Protein AF-A0AAW1SDA1-F1 (afdb_monomer_lite)

Foldseek 3Di:
DPPVVVVVVVVVVVVVVVVVVVVVVVVVCVCPDVVNVVVVVVVVVVVVVQVVCVVVVNHPPPPPPVVVVVVVVVVVVVVVVVVVVVVVVVVVVVVVVVVVVVVVVVVVVVVVVVVVVVVVVVVVCVVPDDDDDDDPPQQDVVNLVVLLVVLVVLLVVLVPDPLADPVLNVVLVVLNVVLVVLVVVVVVDVDDSVVSVVSNVSSVVSVVSSVVSVVVSVVVVVVD

Organism: NCBI:txid381761

Radius of gyration: 49.09 Å; chains: 1; bounding box: 74×37×150 Å

Secondary structure (DSSP, 8-state):
-HHHHHHHHHHHHHHHHHHHHHHHHHHHHHHT-HHHHHHHHHHHHHHHHHHHHHHTT---TT---HHHHHHHHHHHHHHHHHHHHHHHHHHHHHHHHHHHHHHHHHHHHHHHHHHHHHHHHHHHHHHH---------PPPHHHHHHHHHHHHHHHHHHHH-TTS-HHHHHHHHHHHHHHHHHHHHHHHS---HHHHHHHHHHHHHHHHHHHHHHHHHHHTTS--

Sequence (224 aa):
MQQGAFRDNVLSEILPLRIVNKVAQIQWQVLFFPYNVFVYCLSCLAALLLRFLVVAGAPPSEYANKAKLREVMSVVEHMHQREDAYRRKIKELQEEAEIRHRDKRKALVKLQKARVAMEAMQAQVARGGGGGGVSGRAPSRLAMHASLLLTTLCALWFFKHESVSSISRKIVSSVMFPVWLAWAWSLSSRAPPSLGIGLYCCAWFVLGFVSCSWVSGQHLGEGL

pLDDT: mean 72.45, std 13.98, range [38.72, 94.81]

Structure (mmCIF, N/CA/C/O backbone):
data_AF-A0AAW1SDA1-F1
#
_entry.id   AF-A0AAW1SDA1-F1
#
loop_
_atom_site.group_PDB
_atom_site.id
_atom_site.type_symbol
_atom_site.label_atom_id
_atom_site.label_alt_id
_atom_site.label_comp_id
_atom_site.label_asym_id
_atom_site.label_entity_id
_atom_site.label_seq_id
_atom_site.pdbx_PDB_ins_code
_atom_site.Cartn_x
_atom_site.Cartn_y
_atom_site.Cartn_z
_atom_site.occupancy
_atom_site.B_iso_or_equiv
_atom_site.auth_seq_id
_atom_site.auth_comp_id
_atom_site.auth_asym_id
_atom_site.auth_atom_id
_atom_site.pdbx_PDB_model_num
ATOM 1 N N . MET A 1 1 ? 3.190 -23.424 101.060 1.00 51.66 1 MET A N 1
ATOM 2 C CA . MET A 1 1 ? 3.166 -22.476 99.919 1.00 51.66 1 MET A CA 1
ATOM 3 C C . MET A 1 1 ? 2.212 -22.873 98.774 1.00 51.66 1 MET A C 1
ATOM 5 O O . MET A 1 1 ? 2.124 -22.127 97.814 1.00 51.66 1 MET A O 1
ATOM 9 N N . GLN A 1 2 ? 1.439 -23.970 98.858 1.00 52.50 2 GLN A N 1
ATOM 10 C CA . GLN A 1 2 ? 0.570 -24.420 97.747 1.00 52.50 2 GLN A CA 1
ATOM 11 C C . GLN A 1 2 ? -0.855 -23.826 97.710 1.00 52.50 2 GLN A C 1
ATOM 13 O O . GLN A 1 2 ? -1.505 -23.903 96.675 1.00 52.50 2 GLN A O 1
ATOM 18 N N . GLN A 1 3 ? -1.353 -23.204 98.786 1.00 50.12 3 GLN A N 1
ATOM 19 C CA . GLN A 1 3 ? -2.720 -22.646 98.807 1.00 50.12 3 GLN A CA 1
ATOM 20 C C . GLN A 1 3 ? -2.867 -21.280 98.107 1.00 50.12 3 GLN A C 1
ATOM 22 O O . GLN A 1 3 ? -3.982 -20.909 97.754 1.00 50.12 3 GLN A O 1
ATOM 27 N N . GLY A 1 4 ? -1.772 -20.542 97.877 1.00 51.25 4 GLY A N 1
ATOM 28 C CA . GLY A 1 4 ? -1.809 -19.254 97.166 1.00 51.25 4 GLY A CA 1
ATOM 29 C C . GLY A 1 4 ? -2.027 -19.418 95.659 1.00 51.25 4 GLY A C 1
ATOM 30 O O . GLY A 1 4 ? -2.954 -18.844 95.099 1.00 51.25 4 GLY A O 1
ATOM 31 N N . ALA A 1 5 ? -1.259 -20.312 95.027 1.00 53.28 5 ALA A N 1
ATOM 32 C CA . ALA A 1 5 ? -1.283 -20.514 93.575 1.00 53.28 5 ALA A CA 1
ATOM 33 C C . ALA A 1 5 ? -2.627 -21.044 93.036 1.00 53.28 5 ALA A C 1
ATOM 35 O O . ALA A 1 5 ? -3.020 -20.721 91.919 1.00 53.28 5 ALA A O 1
ATOM 36 N N . PHE A 1 6 ? -3.364 -21.832 93.828 1.00 52.75 6 PHE A N 1
ATOM 37 C CA . PHE A 1 6 ? -4.680 -22.335 93.420 1.00 52.75 6 PHE A CA 1
ATOM 38 C C . PHE A 1 6 ? -5.758 -21.240 93.456 1.00 52.75 6 PHE A C 1
ATOM 40 O O . PHE A 1 6 ? -6.659 -21.226 92.622 1.00 52.75 6 PHE A O 1
ATOM 47 N N . ARG A 1 7 ? -5.657 -20.288 94.393 1.00 55.47 7 ARG A N 1
ATOM 48 C CA . ARG A 1 7 ? -6.630 -19.196 94.528 1.00 55.47 7 ARG A CA 1
ATOM 49 C C . ARG A 1 7 ? -6.452 -18.139 93.437 1.00 55.47 7 ARG A C 1
ATOM 51 O O . ARG A 1 7 ? -7.446 -17.621 92.938 1.00 55.47 7 ARG A O 1
ATOM 58 N N . ASP A 1 8 ? -5.212 -17.890 93.027 1.00 55.03 8 ASP A N 1
ATOM 59 C CA . ASP A 1 8 ? -4.889 -16.926 91.971 1.00 55.03 8 ASP A CA 1
ATOM 60 C C . ASP A 1 8 ? -5.300 -17.427 90.573 1.00 55.03 8 ASP A C 1
ATOM 62 O O . ASP A 1 8 ? -5.762 -16.634 89.752 1.00 55.03 8 ASP A O 1
ATOM 66 N N . ASN A 1 9 ? -5.251 -18.744 90.330 1.00 56.59 9 ASN A N 1
ATOM 67 C CA . ASN A 1 9 ? -5.724 -19.354 89.079 1.00 56.59 9 ASN A CA 1
ATOM 68 C C . ASN A 1 9 ? -7.253 -19.324 88.920 1.00 56.59 9 ASN A C 1
ATOM 70 O O . ASN A 1 9 ? -7.753 -19.143 87.817 1.00 56.59 9 ASN A O 1
ATOM 74 N N . VAL A 1 10 ? -8.013 -19.451 90.011 1.00 59.00 10 VAL A N 1
ATOM 75 C CA . VAL A 1 10 ? -9.485 -19.372 89.952 1.00 59.00 10 VAL A CA 1
ATOM 76 C C . VAL A 1 10 ? -9.954 -17.919 89.788 1.00 59.00 10 VAL A C 1
ATOM 78 O O . VAL A 1 10 ? -10.934 -17.642 89.099 1.00 59.00 10 VAL A O 1
ATOM 81 N N . LEU A 1 11 ? -9.240 -16.959 90.384 1.00 53.19 11 LEU A N 1
ATOM 82 C CA . LEU A 1 11 ? -9.542 -15.532 90.235 1.00 53.19 11 LEU A CA 1
ATOM 83 C C . LEU A 1 11 ? -9.227 -15.005 88.826 1.00 53.19 11 LEU A C 1
ATOM 85 O O . LEU A 1 11 ? -9.997 -14.189 88.312 1.00 53.19 11 LEU A O 1
ATOM 89 N N . SER A 1 12 ? -8.154 -15.484 88.189 1.00 56.72 12 SER A N 1
ATOM 90 C CA . SER A 1 12 ? -7.774 -15.078 86.829 1.00 56.72 12 SER A CA 1
ATOM 91 C C . SER A 1 12 ? -8.734 -15.592 85.748 1.00 56.72 12 SER A C 1
ATOM 93 O O . SER A 1 12 ? -8.901 -14.919 84.733 1.00 56.72 12 SER A O 1
ATOM 95 N N . GLU A 1 13 ? -9.434 -16.706 85.984 1.00 59.28 13 GLU A N 1
ATOM 96 C CA . GLU A 1 13 ? -10.445 -17.261 85.069 1.00 59.28 13 GLU A CA 1
ATOM 97 C C . GLU A 1 13 ? -11.826 -16.582 85.192 1.00 59.28 13 GLU A C 1
ATOM 99 O O . GLU A 1 13 ? -12.553 -16.434 84.208 1.00 59.28 13 GLU A O 1
ATOM 104 N N . ILE A 1 14 ? -12.193 -16.097 86.385 1.00 58.97 14 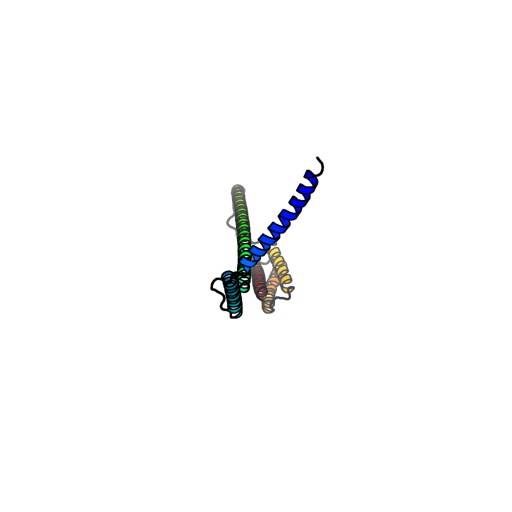ILE A N 1
ATOM 105 C CA . ILE A 1 14 ? -13.516 -15.492 86.649 1.00 58.97 14 ILE A CA 1
ATOM 106 C C . ILE A 1 14 ? -13.567 -13.999 86.266 1.00 58.97 14 ILE A C 1
ATOM 108 O O . ILE A 1 14 ? -14.617 -13.482 85.862 1.00 58.97 14 ILE A O 1
ATOM 112 N N . LEU A 1 15 ? -12.440 -13.290 86.371 1.00 59.34 15 LEU A N 1
ATOM 113 C CA . LEU A 1 15 ? -12.308 -11.880 85.983 1.00 59.34 15 LEU A CA 1
ATOM 114 C C . LEU A 1 15 ? -12.680 -11.590 84.511 1.00 59.34 15 LEU A C 1
ATOM 116 O O . LEU A 1 15 ? -13.495 -10.685 84.297 1.00 59.34 15 LEU A O 1
ATOM 120 N N . PRO A 1 16 ? -12.181 -12.327 83.495 1.00 61.88 16 PRO A N 1
ATOM 121 C CA . PRO A 1 16 ? -12.496 -12.041 82.096 1.00 61.88 16 PRO A CA 1
ATOM 122 C C . PRO A 1 16 ? -13.976 -12.268 81.772 1.00 61.88 16 PRO A C 1
ATOM 124 O O . PRO A 1 16 ? -14.564 -11.469 81.048 1.00 61.88 16 PRO A O 1
ATOM 127 N N . LEU A 1 17 ? -14.623 -13.276 82.367 1.00 63.12 17 LEU A N 1
ATOM 128 C CA . LEU A 1 17 ? -16.042 -13.564 82.123 1.00 63.12 17 LEU A CA 1
ATOM 129 C C . LEU A 1 17 ? -16.963 -12.441 82.619 1.00 63.12 17 LEU A C 1
ATOM 131 O O . LEU A 1 17 ? -17.908 -12.062 81.928 1.00 63.12 17 LEU A O 1
ATOM 135 N N . ARG A 1 18 ? -16.675 -11.843 83.782 1.00 66.69 18 ARG A N 1
ATOM 136 C CA . ARG A 1 18 ? -17.443 -10.687 84.281 1.00 66.69 18 ARG A CA 1
ATOM 137 C C . ARG A 1 18 ? -17.215 -9.423 83.460 1.00 66.69 18 ARG A C 1
ATOM 139 O O . ARG A 1 18 ? -18.155 -8.646 83.294 1.00 66.69 18 ARG A O 1
ATOM 146 N N . ILE A 1 19 ? -15.998 -9.212 82.961 1.00 70.06 19 ILE A N 1
ATOM 147 C CA . ILE A 1 19 ? -15.677 -8.063 82.106 1.00 70.06 19 ILE A CA 1
ATOM 148 C C . ILE A 1 19 ? -16.403 -8.208 80.767 1.00 70.06 19 ILE A C 1
ATOM 150 O O . ILE A 1 19 ? -17.101 -7.282 80.368 1.00 70.06 19 ILE A O 1
ATOM 154 N N . VAL A 1 20 ? -16.345 -9.381 80.132 1.00 69.81 20 VAL A N 1
ATOM 155 C CA . VAL A 1 20 ? -17.054 -9.658 78.871 1.00 69.81 20 VAL A CA 1
ATOM 156 C C . VAL A 1 20 ? -18.563 -9.490 79.035 1.00 69.81 20 VAL A C 1
ATOM 158 O O . VAL A 1 20 ? -19.195 -8.847 78.202 1.00 69.81 20 VAL A O 1
ATOM 161 N N . ASN A 1 21 ? -19.143 -9.977 80.136 1.00 71.19 21 ASN A N 1
ATOM 162 C CA . ASN A 1 21 ? -20.584 -9.860 80.356 1.00 71.19 21 ASN A CA 1
ATOM 163 C C . ASN A 1 21 ? -21.021 -8.401 80.604 1.00 71.19 21 ASN A C 1
ATOM 165 O O . ASN A 1 21 ? -22.056 -7.968 80.104 1.00 71.19 21 ASN A O 1
ATOM 169 N N . LYS A 1 22 ? -20.200 -7.597 81.299 1.00 71.19 22 LYS A N 1
ATOM 170 C CA . LYS A 1 22 ? -20.445 -6.152 81.451 1.00 71.19 22 LYS A CA 1
ATOM 171 C C . LYS A 1 22 ? -20.260 -5.380 80.144 1.00 71.19 22 LYS A C 1
ATOM 173 O O . LYS A 1 22 ? -21.052 -4.488 79.864 1.00 71.19 22 LYS A O 1
ATOM 178 N N . VAL A 1 23 ? -19.254 -5.722 79.340 1.00 69.12 23 VAL A N 1
ATOM 179 C CA . VAL A 1 23 ? -19.027 -5.114 78.018 1.00 69.12 23 VAL A CA 1
ATOM 180 C C . VAL A 1 23 ? -20.191 -5.434 77.084 1.00 69.12 23 VAL A C 1
ATOM 182 O O . VAL A 1 23 ? -20.704 -4.526 76.438 1.00 69.12 23 VAL A O 1
ATOM 185 N N . ALA A 1 24 ? -20.673 -6.679 77.084 1.00 68.75 24 ALA A N 1
ATOM 186 C CA . ALA A 1 24 ? -21.865 -7.070 76.342 1.00 68.75 24 ALA A CA 1
ATOM 187 C C . ALA A 1 24 ? -23.091 -6.280 76.822 1.00 68.75 24 ALA A C 1
ATOM 189 O O . ALA A 1 24 ? -23.781 -5.675 76.012 1.00 68.75 24 ALA A O 1
ATOM 190 N N . GLN A 1 25 ? -23.331 -6.186 78.130 1.00 71.19 25 GLN A N 1
ATOM 191 C CA . GLN A 1 25 ? -24.475 -5.445 78.668 1.00 71.19 25 GLN A CA 1
ATOM 192 C C . GLN A 1 25 ? -24.438 -3.944 78.316 1.00 71.19 25 GLN A C 1
ATOM 194 O O . GLN A 1 25 ? -25.473 -3.368 77.982 1.00 71.19 25 GLN A O 1
ATOM 199 N N . ILE A 1 26 ? -23.255 -3.321 78.325 1.00 70.25 26 ILE A N 1
ATOM 200 C CA . ILE A 1 26 ? -23.065 -1.923 77.905 1.00 70.25 26 ILE A CA 1
ATOM 201 C C . ILE A 1 26 ? -23.260 -1.782 76.392 1.00 70.25 26 ILE A C 1
ATOM 203 O O . ILE A 1 26 ? -23.941 -0.860 75.953 1.00 70.25 26 ILE A O 1
ATOM 207 N N . GLN A 1 27 ? -22.736 -2.709 75.585 1.00 66.69 27 GLN A N 1
ATOM 208 C CA . GLN A 1 27 ? -22.971 -2.725 74.139 1.00 66.69 27 GLN A CA 1
ATOM 209 C C . GLN A 1 27 ? -24.460 -2.858 73.813 1.00 66.69 27 GLN A C 1
ATOM 211 O O . GLN A 1 27 ? -24.951 -2.125 72.961 1.00 66.69 27 GLN A O 1
ATOM 216 N N . TRP A 1 28 ? -25.193 -3.710 74.534 1.00 65.88 28 TRP A N 1
ATOM 217 C CA . TRP A 1 28 ? -26.644 -3.842 74.406 1.00 65.88 28 TRP A CA 1
ATOM 218 C C . TRP A 1 28 ? -27.376 -2.555 74.815 1.00 65.88 28 TRP A C 1
ATOM 220 O O . TRP A 1 28 ? -28.269 -2.113 74.099 1.00 65.88 28 TRP A O 1
ATOM 230 N N . GLN A 1 29 ? -26.976 -1.881 75.895 1.00 66.00 29 GLN A N 1
ATOM 231 C CA . GLN A 1 29 ? -27.585 -0.598 76.277 1.00 66.00 29 GLN A CA 1
ATOM 232 C C . GLN A 1 29 ? -27.307 0.530 75.277 1.00 66.00 29 GLN A C 1
ATOM 234 O O . GLN A 1 29 ? -28.185 1.352 75.023 1.00 66.00 29 GLN A O 1
ATOM 239 N N . VAL A 1 30 ? -26.117 0.558 74.673 1.00 61.44 30 VAL A N 1
ATOM 240 C CA . VAL A 1 30 ? -25.782 1.518 73.615 1.00 61.44 30 VAL A CA 1
ATOM 241 C C . VAL A 1 30 ? -26.577 1.211 72.343 1.00 61.44 30 VAL A C 1
ATOM 243 O O . VAL A 1 30 ? -27.072 2.135 71.705 1.00 61.44 30 VAL A O 1
ATOM 246 N N . LEU A 1 31 ? -26.775 -0.061 71.991 1.00 60.53 31 LEU A N 1
ATOM 247 C CA . LEU A 1 31 ? -27.540 -0.456 70.801 1.00 60.53 31 LEU A CA 1
ATOM 248 C C . LEU A 1 31 ? -29.036 -0.125 70.919 1.00 60.53 31 LEU A C 1
ATOM 250 O O . LEU A 1 31 ? -29.647 0.300 69.942 1.00 60.53 31 LEU A O 1
ATOM 254 N N . PHE A 1 32 ? -29.607 -0.272 72.118 1.00 62.56 32 PHE A N 1
ATOM 255 C CA . PHE A 1 32 ? -31.026 -0.018 72.398 1.00 62.56 32 PHE A CA 1
ATOM 256 C C . PHE A 1 32 ? -31.313 1.387 72.933 1.00 62.56 32 PHE A C 1
ATOM 258 O O . PHE A 1 32 ? -32.443 1.682 73.328 1.00 62.56 32 PHE A O 1
ATOM 265 N N . PHE A 1 33 ? -30.322 2.281 72.920 1.00 68.88 33 PHE A N 1
ATOM 266 C CA . PHE A 1 33 ? -30.571 3.682 73.219 1.00 68.88 33 PHE A CA 1
ATOM 267 C C . PHE A 1 33 ? -31.557 4.236 72.175 1.00 68.88 33 PHE A C 1
ATOM 269 O O . PHE A 1 33 ? -31.319 4.067 70.975 1.00 68.88 33 PHE A O 1
ATOM 276 N N . PRO A 1 34 ? -32.653 4.901 72.584 1.00 73.19 34 PRO A N 1
ATOM 277 C CA . PRO A 1 34 ? -33.742 5.285 71.677 1.00 73.19 34 PRO A CA 1
ATOM 278 C C . PRO A 1 34 ? -33.257 6.146 70.504 1.00 73.19 34 PRO A C 1
ATOM 280 O O . PRO A 1 34 ? -33.778 6.051 69.396 1.00 73.19 34 PRO A O 1
ATOM 283 N N . TYR A 1 35 ? -32.196 6.922 70.727 1.00 74.44 35 TYR A N 1
ATOM 284 C CA . TYR A 1 35 ? -31.526 7.705 69.696 1.00 74.44 35 TYR A CA 1
ATOM 285 C C . TYR A 1 35 ? -30.836 6.841 68.625 1.00 74.44 35 TYR A C 1
ATOM 287 O O . TYR A 1 35 ? -30.987 7.105 67.437 1.00 74.44 35 TYR A O 1
ATOM 295 N N . ASN A 1 36 ? -30.133 5.774 69.011 1.00 73.75 36 ASN A N 1
ATOM 296 C CA . ASN A 1 36 ? -29.445 4.899 68.057 1.00 73.75 36 ASN A CA 1
ATOM 297 C C . ASN A 1 36 ? -30.438 4.082 67.229 1.00 73.75 36 ASN A C 1
ATOM 299 O O . ASN A 1 36 ? -30.269 3.973 66.017 1.00 73.75 36 ASN A O 1
ATOM 303 N N . VAL A 1 37 ? -31.515 3.590 67.846 1.00 77.81 37 VAL A N 1
ATOM 304 C CA . VAL A 1 37 ? -32.610 2.922 67.124 1.00 77.81 37 VAL A CA 1
ATOM 305 C C . VAL A 1 37 ? -33.265 3.881 66.126 1.00 77.81 37 VAL A C 1
ATOM 307 O O . VAL A 1 37 ? -33.513 3.504 64.984 1.00 77.81 37 VAL A O 1
ATOM 310 N N . PHE A 1 38 ? -33.479 5.142 66.510 1.00 79.06 38 PHE A N 1
ATOM 311 C CA . PHE A 1 38 ? -34.017 6.172 65.620 1.00 79.06 38 PHE A CA 1
ATOM 312 C C . PHE A 1 38 ? -33.092 6.468 64.429 1.00 79.06 38 PHE A C 1
ATOM 314 O O . PHE A 1 38 ? -33.554 6.511 63.289 1.00 79.06 38 PHE A O 1
ATOM 321 N N . VAL A 1 39 ? -31.782 6.591 64.665 1.00 80.62 39 VAL A N 1
ATOM 322 C CA . VAL A 1 39 ? -30.775 6.766 63.603 1.00 80.62 39 VAL A CA 1
ATOM 323 C C . VAL A 1 39 ? -30.722 5.543 62.677 1.00 80.62 39 VAL A C 1
ATOM 325 O O . VAL A 1 39 ? -30.635 5.707 61.461 1.00 80.62 39 VAL A O 1
ATOM 328 N N . TYR A 1 40 ? -30.844 4.325 63.214 1.00 79.75 40 TYR A N 1
ATOM 329 C CA . TYR A 1 40 ? -30.938 3.096 62.418 1.00 79.75 40 TYR A CA 1
ATOM 330 C C . TYR A 1 40 ? -32.222 3.026 61.580 1.00 79.75 40 TYR A C 1
ATOM 332 O O . TYR A 1 40 ? -32.185 2.624 60.418 1.00 79.75 40 TYR A O 1
ATOM 340 N N . CYS A 1 41 ? -33.363 3.449 62.124 1.00 83.31 41 CYS A N 1
ATOM 341 C CA . CYS A 1 41 ? -34.612 3.529 61.369 1.00 83.31 41 CYS A CA 1
ATOM 342 C C . CYS A 1 41 ? -34.530 4.572 60.248 1.00 83.31 41 CYS A C 1
ATOM 344 O O . CYS A 1 41 ? -34.953 4.296 59.126 1.00 83.31 41 CYS A O 1
ATOM 346 N N . LEU A 1 42 ? -33.943 5.742 60.519 1.00 83.44 42 LEU A N 1
ATOM 347 C CA . LEU A 1 42 ? -33.714 6.785 59.517 1.00 83.44 42 LEU A CA 1
ATOM 348 C C . LEU A 1 42 ? -32.761 6.328 58.412 1.00 83.44 42 LEU A C 1
ATOM 350 O O . LEU A 1 42 ? -33.030 6.580 57.239 1.00 83.44 42 LEU A O 1
ATOM 354 N N . SER A 1 43 ? -31.677 5.630 58.755 1.00 81.44 43 SER A N 1
ATOM 355 C CA . SER A 1 43 ? -30.741 5.099 57.760 1.00 81.44 43 SER A CA 1
ATOM 356 C C . SER A 1 43 ? -31.380 3.998 56.909 1.00 81.44 43 SER A C 1
ATOM 358 O O . SER A 1 43 ? -31.172 3.961 55.695 1.00 81.44 43 SER A O 1
ATOM 360 N N . CYS A 1 44 ? -32.237 3.163 57.504 1.00 84.69 44 CYS A N 1
ATOM 361 C CA . CYS A 1 44 ? -33.022 2.162 56.785 1.00 84.69 44 CYS A CA 1
ATOM 362 C C . CYS A 1 44 ? -34.042 2.809 55.829 1.00 84.69 44 CYS A C 1
ATOM 364 O O . CYS A 1 44 ? -34.111 2.442 54.656 1.00 84.69 44 CYS A O 1
ATOM 366 N N . LEU A 1 45 ? -34.774 3.830 56.287 1.00 84.06 45 LEU A N 1
ATOM 367 C CA . LEU A 1 45 ? -35.692 4.616 55.454 1.00 84.06 45 LEU A CA 1
ATOM 368 C C . LEU A 1 45 ? -34.964 5.319 54.304 1.00 84.06 45 LEU A C 1
ATOM 370 O O . LEU A 1 45 ? -35.436 5.276 53.169 1.00 84.06 45 LEU A O 1
ATOM 374 N N . ALA A 1 46 ? -33.791 5.902 54.561 1.00 79.44 46 ALA A N 1
ATOM 375 C CA . ALA A 1 46 ? -32.959 6.513 53.529 1.00 79.44 46 ALA A CA 1
ATOM 376 C C . ALA A 1 46 ? -32.482 5.481 52.492 1.00 79.44 46 ALA A C 1
ATOM 378 O O . ALA A 1 46 ? -32.532 5.742 51.290 1.00 79.44 46 ALA A O 1
ATOM 379 N N . ALA A 1 47 ? -32.082 4.282 52.927 1.00 79.94 47 ALA A N 1
ATOM 380 C CA . ALA A 1 47 ? -31.687 3.197 52.030 1.00 79.94 47 ALA A CA 1
ATOM 381 C C . ALA A 1 47 ? -32.860 2.684 51.173 1.00 79.94 47 ALA A C 1
ATOM 383 O O . ALA A 1 47 ? -32.680 2.399 49.985 1.00 79.94 47 ALA A O 1
ATOM 384 N N . LEU A 1 48 ? -34.063 2.593 51.747 1.00 83.50 48 LEU A N 1
ATOM 385 C CA . LEU A 1 48 ? -35.280 2.223 51.021 1.00 83.50 48 LEU A CA 1
ATOM 386 C C . LEU A 1 48 ? -35.681 3.295 50.004 1.00 83.50 48 LEU A C 1
ATOM 388 O O . LEU A 1 48 ? -35.984 2.954 48.862 1.00 83.50 48 LEU A O 1
ATOM 392 N N . LEU A 1 49 ? -35.608 4.576 50.375 1.00 79.75 49 LEU A N 1
ATOM 393 C CA . LEU A 1 49 ? -35.859 5.700 49.470 1.00 79.75 49 LEU A CA 1
ATOM 394 C C . LEU A 1 49 ? -34.864 5.726 48.306 1.00 79.75 49 LEU A C 1
ATOM 396 O O . LEU A 1 49 ? -35.275 5.890 47.161 1.00 79.75 49 LEU A O 1
ATOM 400 N N . LEU A 1 50 ? -33.575 5.483 48.562 1.00 75.81 50 LEU A N 1
ATOM 401 C CA . LEU A 1 50 ? -32.559 5.381 47.510 1.00 75.81 50 LEU A CA 1
ATOM 402 C C . LEU A 1 50 ? -32.839 4.221 46.547 1.00 75.81 50 LEU A C 1
ATOM 404 O O . LEU A 1 50 ? -32.736 4.391 45.334 1.00 75.81 50 LEU A O 1
ATOM 408 N N . ARG A 1 51 ? -33.238 3.050 47.058 1.00 75.62 51 ARG A N 1
ATOM 409 C CA . ARG A 1 51 ? -33.633 1.914 46.206 1.00 75.62 51 ARG A CA 1
ATOM 410 C C . ARG A 1 51 ? -34.892 2.214 45.399 1.00 75.62 51 ARG A C 1
ATOM 412 O O . ARG A 1 51 ? -34.940 1.873 44.221 1.00 75.62 51 ARG A O 1
ATOM 419 N N . PHE A 1 52 ? -35.877 2.871 46.005 1.00 78.56 52 PHE A N 1
ATOM 420 C CA . PHE A 1 52 ? -37.103 3.272 45.322 1.00 78.56 52 PHE A CA 1
ATOM 421 C C . PHE A 1 52 ? -36.820 4.281 44.203 1.00 78.56 52 PHE A C 1
ATOM 42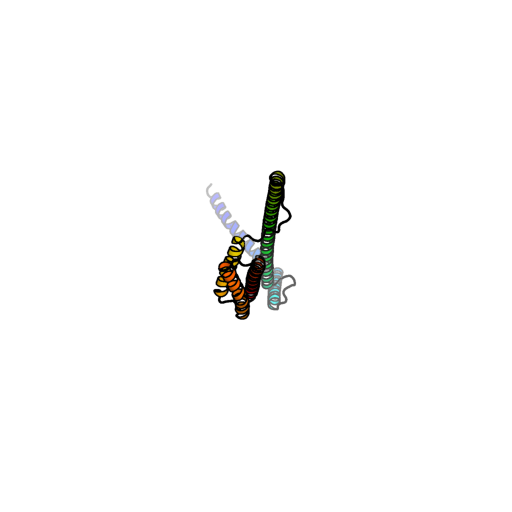3 O O . PHE A 1 52 ? -37.307 4.100 43.096 1.00 78.56 52 PHE A O 1
ATOM 430 N N . LEU A 1 53 ? -35.964 5.278 44.442 1.00 71.56 53 LEU A N 1
ATOM 431 C CA . LEU A 1 53 ? -35.534 6.256 43.434 1.00 71.56 53 LEU A CA 1
ATOM 432 C C . LEU A 1 53 ? -34.788 5.609 42.257 1.00 71.56 53 LEU A C 1
ATOM 434 O O . LEU A 1 53 ? -35.000 5.988 41.106 1.00 71.56 53 LEU A O 1
ATOM 438 N N . VAL A 1 54 ? -33.958 4.595 42.528 1.00 71.31 54 VAL A N 1
ATOM 439 C CA . VAL A 1 54 ? -33.280 3.804 41.487 1.00 71.31 54 VAL A CA 1
ATOM 440 C C . VAL A 1 54 ? -34.282 3.005 40.648 1.00 71.31 54 VAL A C 1
ATOM 442 O O . VAL A 1 54 ? -34.158 2.978 39.426 1.00 71.31 54 VAL A O 1
ATOM 445 N N . VAL A 1 55 ? -35.289 2.386 41.274 1.00 74.94 55 VAL A N 1
ATOM 446 C CA . VAL A 1 55 ? -36.352 1.643 40.568 1.00 74.94 55 VAL A CA 1
ATOM 447 C C . VAL A 1 55 ? -37.282 2.585 39.792 1.00 74.94 55 VAL A C 1
ATOM 449 O O . VAL A 1 55 ? -37.688 2.260 38.681 1.00 74.94 55 VAL A O 1
ATOM 452 N N . ALA A 1 56 ? -37.569 3.770 40.333 1.00 73.06 56 ALA A N 1
ATOM 453 C CA . ALA A 1 56 ? -38.400 4.799 39.709 1.00 73.06 56 ALA A CA 1
ATOM 454 C C . ALA A 1 56 ? -37.687 5.566 38.574 1.00 73.06 56 ALA A C 1
ATOM 456 O O . ALA A 1 56 ? -38.283 6.450 37.964 1.00 73.06 56 ALA A O 1
ATOM 457 N N . GLY A 1 57 ? -36.422 5.244 38.278 1.00 61.16 57 GLY A N 1
ATOM 458 C CA . GLY A 1 57 ? -35.680 5.825 37.156 1.00 61.16 57 GLY A CA 1
ATOM 459 C C . GLY A 1 57 ? -35.172 7.252 37.382 1.00 61.16 57 GLY A C 1
ATOM 460 O O . GLY A 1 57 ? -34.677 7.864 36.438 1.00 61.16 57 GLY A O 1
ATOM 461 N N . ALA A 1 58 ? -35.234 7.763 38.616 1.00 62.06 58 ALA A N 1
ATOM 462 C CA . ALA A 1 58 ? -34.688 9.060 39.017 1.00 62.06 58 ALA A CA 1
ATOM 463 C C . ALA A 1 58 ? -33.538 8.880 40.029 1.00 62.06 58 ALA A C 1
ATOM 465 O O . ALA A 1 58 ? -33.652 9.312 41.180 1.00 62.06 58 ALA A O 1
ATOM 466 N N . PRO A 1 59 ? -32.432 8.203 39.655 1.00 62.31 59 PRO A N 1
ATOM 467 C CA . PRO A 1 59 ? -31.282 8.108 40.540 1.00 62.31 59 PRO A CA 1
ATOM 468 C C . PRO A 1 59 ? -30.689 9.511 40.778 1.00 62.31 59 PRO A C 1
ATOM 470 O O . PRO A 1 59 ? -30.733 10.349 39.872 1.00 62.31 59 PRO A O 1
ATOM 473 N N . PRO A 1 60 ? -30.120 9.788 41.968 1.00 58.00 60 PRO A N 1
ATOM 474 C CA . PRO A 1 60 ? -29.424 11.048 42.216 1.00 58.00 60 PRO A CA 1
ATOM 475 C C . PRO A 1 60 ? -28.341 11.249 41.149 1.00 58.00 60 PRO A C 1
ATOM 477 O O . PRO A 1 60 ? -27.686 10.286 40.741 1.00 58.00 60 PRO A O 1
ATOM 480 N N . SER A 1 61 ? -28.199 12.493 40.689 1.00 55.25 61 SER A N 1
ATOM 481 C CA . SER A 1 61 ? -27.604 12.965 39.423 1.00 55.25 61 SER A CA 1
ATOM 482 C C . SER A 1 61 ? -26.164 12.537 39.086 1.00 55.25 61 SER A C 1
ATOM 484 O O . SER A 1 61 ? -25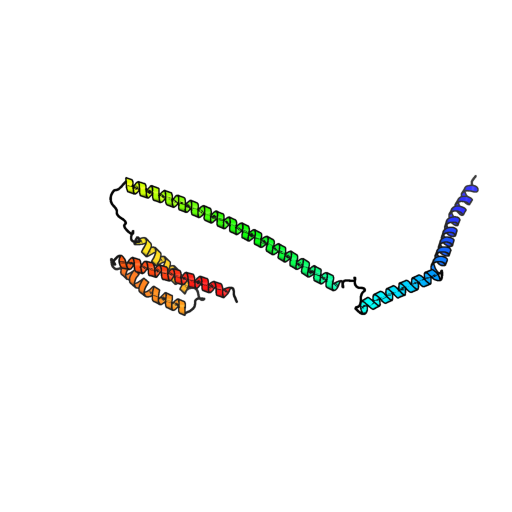.630 12.967 38.070 1.00 55.25 61 SER A O 1
ATOM 486 N N . GLU A 1 62 ? -25.543 11.666 39.876 1.00 54.59 62 GLU A N 1
ATOM 487 C CA . GLU A 1 62 ? -24.181 11.156 39.679 1.00 54.59 62 GLU A CA 1
ATOM 488 C C . GLU A 1 62 ? -24.095 9.625 39.548 1.00 54.59 62 GLU A C 1
ATOM 490 O O . GLU A 1 62 ? -23.037 9.088 39.220 1.00 54.59 62 GLU A O 1
ATOM 495 N N . TYR A 1 63 ? -25.198 8.886 39.714 1.00 53.41 63 TYR A N 1
ATOM 496 C CA . TYR A 1 63 ? -25.220 7.454 39.401 1.00 53.41 63 TYR A CA 1
ATOM 497 C C . TYR A 1 63 ? -25.392 7.248 37.894 1.00 53.41 63 TYR A C 1
ATOM 499 O O . TYR A 1 63 ? -26.484 6.969 37.394 1.00 53.41 63 TYR A O 1
ATOM 507 N N . ALA A 1 64 ? -24.292 7.367 37.147 1.00 58.59 64 ALA A N 1
ATOM 508 C CA . ALA A 1 64 ? -24.242 6.918 35.763 1.00 58.59 64 ALA A CA 1
ATOM 509 C C . ALA A 1 64 ? -24.706 5.453 35.706 1.00 58.59 64 ALA A C 1
ATOM 511 O O . ALA A 1 64 ? -24.093 4.562 36.301 1.00 58.59 64 ALA A O 1
ATOM 512 N N . ASN A 1 65 ? -25.826 5.204 35.022 1.00 68.31 65 ASN A N 1
ATOM 513 C CA . ASN A 1 65 ? -26.377 3.865 34.862 1.00 68.31 65 ASN A CA 1
ATOM 514 C C . ASN A 1 65 ? -25.262 2.944 34.329 1.00 68.31 65 ASN A C 1
ATOM 516 O O . ASN A 1 65 ? -24.729 3.188 33.246 1.00 68.31 65 ASN A O 1
ATOM 520 N N . LYS A 1 66 ? -24.884 1.902 35.087 1.00 73.94 66 LYS A N 1
ATOM 521 C CA . LYS A 1 66 ? -23.767 0.991 34.747 1.00 73.94 66 LYS A CA 1
ATOM 522 C C . LYS A 1 66 ? -23.897 0.383 33.344 1.00 73.94 66 LYS A C 1
ATOM 524 O O . LYS A 1 66 ? -22.907 -0.084 32.785 1.00 73.94 66 LYS A O 1
ATOM 529 N N . ALA A 1 67 ? -25.113 0.347 32.795 1.00 73.12 67 ALA A N 1
ATOM 530 C CA . ALA A 1 67 ? -25.368 -0.013 31.406 1.00 73.12 67 ALA A CA 1
ATOM 531 C C . ALA A 1 67 ? -24.779 1.015 30.420 1.00 73.12 67 ALA A C 1
ATOM 533 O O . ALA A 1 67 ? -23.975 0.637 29.574 1.00 73.12 67 ALA A O 1
ATOM 534 N N . LYS A 1 68 ? -25.076 2.312 30.593 1.00 75.50 68 LYS A N 1
ATOM 535 C CA . LYS A 1 68 ? -24.522 3.393 29.758 1.00 75.50 68 LYS A CA 1
ATOM 536 C C . LYS A 1 68 ? -23.004 3.511 29.882 1.00 75.50 68 LYS A C 1
ATOM 538 O O . LYS A 1 68 ? -22.336 3.747 28.886 1.00 75.50 68 LYS A O 1
ATOM 543 N N . LEU A 1 69 ? -22.439 3.309 31.077 1.00 82.00 69 LEU A N 1
ATOM 544 C CA . LEU A 1 69 ? -20.981 3.345 31.254 1.00 82.00 69 LEU A CA 1
ATOM 545 C C . LEU A 1 69 ? -20.282 2.216 30.472 1.00 82.00 69 LEU A C 1
ATOM 547 O O . LEU A 1 69 ? -19.243 2.439 29.857 1.00 82.00 69 LEU A O 1
ATOM 551 N N . ARG A 1 70 ? -20.873 1.012 30.461 1.00 82.94 70 ARG A N 1
ATOM 552 C CA . ARG A 1 70 ? -20.374 -0.119 29.661 1.00 82.94 70 ARG A CA 1
ATOM 553 C C . ARG A 1 70 ? -20.478 0.143 28.166 1.00 82.94 70 ARG A C 1
ATOM 555 O O . ARG A 1 70 ? -19.552 -0.188 27.435 1.00 82.94 70 ARG A O 1
ATOM 562 N N . GLU A 1 71 ? -21.574 0.747 27.728 1.00 86.44 71 GLU A N 1
ATOM 563 C CA . GLU A 1 71 ? -21.770 1.113 26.327 1.00 86.44 71 GLU A CA 1
ATOM 564 C C . GLU A 1 71 ? -20.736 2.153 25.874 1.00 86.44 71 GLU A C 1
ATOM 566 O O . GLU A 1 71 ? -20.055 1.945 24.873 1.00 86.44 71 GLU A O 1
ATOM 571 N N . VAL A 1 72 ? -20.521 3.210 26.664 1.00 87.19 72 VAL A N 1
ATOM 572 C CA . VAL A 1 72 ? -19.496 4.225 26.376 1.00 87.19 72 VAL A CA 1
ATOM 573 C C . VAL A 1 72 ? -18.095 3.615 26.378 1.00 87.19 72 VAL A C 1
ATOM 575 O O . VAL A 1 72 ? -17.336 3.879 25.450 1.00 87.19 72 VAL A O 1
ATOM 578 N N . MET A 1 73 ? -17.753 2.754 27.345 1.00 88.75 73 MET A N 1
ATOM 579 C CA . MET A 1 73 ? -16.464 2.051 27.309 1.00 88.75 73 MET A CA 1
ATOM 580 C C . MET A 1 73 ? -16.306 1.193 26.053 1.00 88.75 73 MET A C 1
ATOM 582 O O . MET A 1 73 ? -15.241 1.206 25.450 1.00 88.75 73 MET A O 1
ATOM 586 N N . SER A 1 74 ? -17.350 0.474 25.635 1.00 91.06 74 SER A N 1
ATOM 587 C CA . SER A 1 74 ? -17.301 -0.339 24.416 1.00 91.06 74 SER A CA 1
ATOM 588 C C . SER A 1 74 ? -17.055 0.513 23.172 1.00 91.06 74 SER A C 1
ATOM 590 O O . SER A 1 74 ? -16.318 0.098 22.278 1.00 91.06 74 SER A O 1
ATOM 592 N N . VAL A 1 75 ? -17.666 1.698 23.099 1.00 92.69 75 VAL A N 1
ATOM 593 C CA . VAL A 1 75 ? -17.457 2.634 21.988 1.00 92.69 75 VAL A CA 1
ATOM 594 C C . VAL A 1 75 ? -16.040 3.203 22.016 1.00 92.69 75 VAL A C 1
ATOM 596 O O . VAL A 1 75 ? -15.405 3.279 20.966 1.00 92.69 75 VAL A O 1
ATOM 599 N N . VAL A 1 76 ? -15.526 3.565 23.195 1.00 93.62 76 VAL A N 1
ATOM 600 C CA . VAL A 1 76 ? -14.156 4.075 23.364 1.00 93.62 76 VAL A CA 1
ATOM 601 C C . VAL A 1 76 ? -13.124 3.019 22.971 1.00 93.62 76 VAL A C 1
ATOM 603 O O . VAL A 1 76 ? -12.217 3.324 22.203 1.00 93.62 76 VAL A O 1
ATOM 606 N N . GLU A 1 77 ? -13.301 1.773 23.408 1.00 92.56 77 GLU A N 1
ATOM 607 C CA . GLU A 1 77 ? -12.424 0.652 23.052 1.00 92.56 77 GLU A CA 1
ATOM 608 C C . GLU A 1 77 ? -12.400 0.425 21.533 1.00 92.56 77 GLU A C 1
ATOM 610 O O . GLU A 1 77 ? -11.341 0.348 20.911 1.00 92.56 77 GLU A O 1
ATOM 615 N N . HIS A 1 78 ? -13.573 0.414 20.896 1.00 91.12 78 HIS A N 1
ATOM 616 C CA . HIS A 1 78 ? -13.672 0.263 19.446 1.00 91.12 78 HIS A CA 1
ATOM 617 C C . HIS A 1 78 ? -13.077 1.460 18.678 1.00 91.12 78 HIS A C 1
ATOM 619 O O . HIS A 1 78 ? -12.482 1.284 17.612 1.00 91.12 78 HIS A O 1
ATOM 625 N N . MET A 1 79 ? -13.198 2.682 19.207 1.00 89.62 79 MET A N 1
ATOM 626 C CA . MET A 1 79 ? -12.550 3.867 18.632 1.00 89.62 79 MET A CA 1
ATOM 627 C C . MET A 1 79 ? -11.028 3.795 18.751 1.00 89.62 79 MET A C 1
ATOM 629 O O . MET A 1 79 ? -10.340 4.100 17.779 1.00 89.62 79 MET A O 1
ATOM 633 N N . HIS A 1 80 ? -10.508 3.325 19.883 1.00 94.06 80 HIS A N 1
ATOM 634 C CA . HIS A 1 80 ? -9.072 3.160 20.086 1.00 94.06 80 HIS A CA 1
ATOM 635 C C . HIS A 1 80 ? -8.482 2.108 19.137 1.00 94.06 80 HIS A C 1
ATOM 637 O O . HIS A 1 80 ? -7.486 2.362 18.463 1.00 94.06 80 HIS A O 1
ATOM 643 N N . GLN A 1 81 ? -9.165 0.973 18.965 1.00 92.69 81 GLN A N 1
ATOM 644 C CA . GLN A 1 81 ? -8.759 -0.059 18.004 1.00 92.69 81 GLN A CA 1
ATOM 645 C C . GLN A 1 81 ? -8.735 0.458 16.559 1.00 92.69 81 GLN A C 1
ATOM 647 O O . GLN A 1 81 ? -7.838 0.117 15.783 1.00 92.69 81 GLN A O 1
ATOM 652 N N . ARG A 1 82 ? -9.704 1.305 16.186 1.00 92.81 82 ARG A N 1
ATOM 653 C CA . ARG A 1 82 ? -9.717 1.960 14.871 1.00 92.81 82 ARG A CA 1
ATOM 654 C C . ARG A 1 82 ? -8.572 2.949 14.719 1.00 92.81 82 ARG A C 1
ATOM 656 O O . ARG A 1 82 ? -7.927 2.956 13.674 1.00 92.81 82 ARG A O 1
ATOM 663 N N . GLU A 1 83 ? -8.314 3.766 15.733 1.00 93.25 83 GLU A N 1
ATOM 664 C CA . GLU A 1 83 ? -7.199 4.709 15.729 1.00 93.25 83 GLU A CA 1
ATOM 665 C C . GLU A 1 83 ? -5.862 3.983 15.534 1.00 93.25 83 GLU A C 1
ATOM 667 O O . GLU A 1 83 ? -5.073 4.362 14.667 1.00 93.25 83 GLU A O 1
ATOM 672 N N . ASP A 1 84 ? -5.645 2.886 16.256 1.00 94.75 84 ASP A N 1
ATOM 673 C CA . ASP A 1 84 ? -4.450 2.059 16.120 1.00 94.75 84 ASP A CA 1
ATOM 674 C C . ASP A 1 84 ? -4.322 1.437 14.728 1.00 94.75 84 ASP A C 1
ATOM 676 O O . ASP A 1 84 ? -3.232 1.428 14.148 1.00 94.75 84 ASP A O 1
ATOM 680 N N . ALA A 1 85 ? -5.426 0.951 14.156 1.00 93.25 85 ALA A N 1
ATOM 681 C CA . ALA A 1 85 ? -5.437 0.434 12.792 1.00 93.25 85 ALA A CA 1
ATOM 682 C C . ALA A 1 85 ? -5.054 1.521 11.772 1.00 93.25 85 ALA A C 1
ATOM 684 O O . ALA A 1 85 ? -4.243 1.271 10.877 1.00 93.25 85 ALA A O 1
ATOM 685 N N . TYR A 1 86 ? -5.571 2.743 11.930 1.00 92.19 86 TYR A N 1
ATOM 686 C CA . TYR A 1 86 ? -5.193 3.869 11.076 1.00 92.19 86 TYR A CA 1
ATOM 687 C C . TYR A 1 86 ? -3.730 4.270 11.261 1.00 92.19 86 TYR A C 1
ATOM 689 O O . TYR A 1 86 ? -3.037 4.476 10.265 1.00 92.19 86 TYR A O 1
ATOM 697 N N . ARG A 1 87 ? -3.222 4.316 12.498 1.00 93.38 87 ARG A N 1
ATOM 698 C CA . ARG A 1 87 ? -1.805 4.606 12.781 1.00 93.38 87 ARG A CA 1
ATOM 699 C C . ARG A 1 87 ? -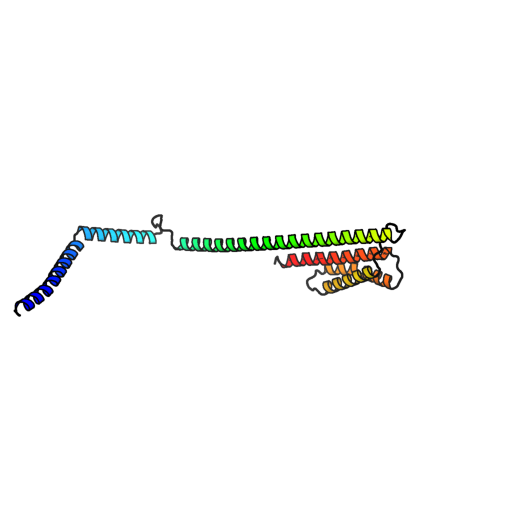0.877 3.594 12.106 1.00 93.38 87 ARG A C 1
ATOM 701 O O . ARG A 1 87 ? 0.112 3.997 11.494 1.00 93.38 87 ARG A O 1
ATOM 708 N N . ARG A 1 88 ? -1.210 2.298 12.152 1.00 93.75 88 ARG A N 1
ATOM 709 C CA . ARG A 1 88 ? -0.450 1.246 11.447 1.00 93.75 88 ARG A CA 1
ATOM 710 C C . ARG A 1 88 ? -0.493 1.437 9.935 1.00 93.75 88 ARG A C 1
ATOM 712 O O . ARG A 1 88 ? 0.557 1.465 9.304 1.00 93.75 88 ARG A O 1
ATOM 719 N N . LYS A 1 89 ? -1.682 1.661 9.372 1.00 94.12 89 LYS A N 1
ATOM 720 C CA . LYS A 1 89 ? -1.853 1.842 7.925 1.00 94.12 89 LYS A CA 1
ATOM 721 C C . LYS A 1 89 ? -1.126 3.081 7.396 1.00 94.12 89 LYS A C 1
ATOM 723 O O . LYS A 1 89 ? -0.548 3.043 6.317 1.00 94.12 89 LYS A O 1
ATOM 728 N N . ILE A 1 90 ? -1.116 4.176 8.158 1.00 94.62 90 ILE A N 1
ATOM 729 C CA . ILE A 1 90 ? -0.341 5.378 7.817 1.00 94.62 90 ILE A CA 1
ATOM 730 C C . ILE A 1 90 ? 1.153 5.052 7.772 1.00 94.62 90 ILE A C 1
ATOM 732 O O . ILE A 1 90 ? 1.830 5.461 6.830 1.00 94.62 90 ILE A O 1
ATOM 736 N N . LYS A 1 91 ? 1.658 4.295 8.751 1.00 94.81 91 LYS A N 1
ATOM 737 C CA . LYS A 1 91 ? 3.063 3.884 8.788 1.00 94.81 91 LYS A CA 1
ATOM 738 C C . LYS A 1 91 ? 3.432 2.999 7.592 1.00 94.81 91 LYS A C 1
ATOM 740 O O . LYS A 1 91 ? 4.436 3.262 6.940 1.00 94.81 91 LYS A O 1
ATOM 745 N N . GLU A 1 92 ? 2.597 2.019 7.255 1.00 94.25 92 GLU A N 1
ATOM 746 C CA . GLU A 1 92 ? 2.788 1.172 6.066 1.00 94.25 92 GLU A CA 1
ATOM 747 C C . GLU A 1 92 ? 2.819 2.002 4.776 1.00 94.25 92 GLU A C 1
ATOM 749 O O . GLU A 1 92 ? 3.734 1.865 3.966 1.00 94.25 92 GLU A O 1
ATOM 754 N N . LEU A 1 93 ? 1.876 2.935 4.607 1.00 94.25 93 LEU A N 1
ATOM 755 C CA . LEU A 1 93 ? 1.838 3.817 3.437 1.00 94.25 93 LEU A CA 1
ATOM 756 C C . LEU A 1 93 ? 3.068 4.733 3.348 1.00 94.25 93 LEU A C 1
ATOM 758 O O . LEU A 1 93 ? 3.545 5.008 2.244 1.00 94.25 93 LEU A O 1
ATOM 762 N N . GLN A 1 94 ? 3.593 5.202 4.484 1.00 94.12 94 GLN A N 1
ATOM 763 C CA . GLN A 1 94 ? 4.840 5.968 4.529 1.00 94.12 94 GLN A CA 1
ATOM 764 C C . GLN A 1 94 ? 6.037 5.113 4.097 1.00 94.12 94 GLN A C 1
ATOM 766 O O . GLN A 1 94 ? 6.805 5.541 3.233 1.00 94.12 94 GLN A O 1
ATOM 771 N N . GLU A 1 95 ? 6.161 3.890 4.616 1.00 94.44 95 GLU A N 1
ATOM 772 C CA . GLU A 1 95 ? 7.224 2.957 4.225 1.00 94.44 95 GLU A CA 1
ATOM 773 C C . GLU A 1 95 ? 7.146 2.605 2.727 1.00 94.44 95 GLU A C 1
ATOM 775 O O . GLU A 1 95 ? 8.150 2.679 2.012 1.00 94.44 95 GLU A O 1
ATOM 780 N N . GLU A 1 96 ? 5.953 2.329 2.195 1.00 91.56 96 GLU A N 1
ATOM 781 C CA . GLU A 1 96 ? 5.749 2.089 0.762 1.00 91.56 96 GLU A CA 1
ATOM 782 C C . GLU A 1 96 ? 6.103 3.301 -0.110 1.00 91.56 96 GLU A C 1
ATOM 784 O O . GLU A 1 96 ? 6.630 3.151 -1.222 1.00 91.56 96 GLU A O 1
ATOM 789 N N . ALA A 1 97 ? 5.779 4.513 0.346 1.00 90.50 97 ALA A N 1
ATOM 790 C CA . ALA A 1 97 ? 6.110 5.741 -0.367 1.00 90.50 97 ALA A CA 1
ATOM 791 C C . ALA A 1 97 ? 7.629 5.958 -0.411 1.00 90.50 97 ALA A C 1
ATOM 793 O O . ALA A 1 97 ? 8.175 6.288 -1.470 1.00 90.50 97 ALA A O 1
ATOM 794 N N . GLU A 1 98 ? 8.328 5.704 0.698 1.00 93.12 98 GLU A N 1
ATOM 795 C CA . GLU A 1 98 ? 9.787 5.764 0.756 1.00 93.12 98 GLU A CA 1
ATOM 796 C C . GLU A 1 98 ? 10.450 4.732 -0.159 1.00 93.12 98 GLU A C 1
ATOM 798 O O . GLU A 1 98 ? 11.384 5.074 -0.894 1.00 93.12 98 GLU A O 1
ATOM 803 N N . ILE A 1 99 ? 9.961 3.487 -0.165 1.00 92.44 99 ILE A N 1
ATOM 804 C CA . ILE A 1 99 ? 10.463 2.425 -1.048 1.00 92.44 99 ILE A CA 1
ATOM 805 C C . ILE A 1 99 ? 10.282 2.837 -2.512 1.00 92.44 99 ILE A C 1
ATOM 807 O O . ILE A 1 99 ? 11.254 2.853 -3.273 1.00 92.44 99 ILE A O 1
ATOM 811 N N . ARG A 1 100 ? 9.080 3.291 -2.894 1.00 90.75 100 ARG A N 1
ATOM 812 C CA . ARG A 1 100 ? 8.814 3.782 -4.256 1.00 90.75 100 ARG A CA 1
ATOM 813 C C . ARG A 1 100 ? 9.704 4.961 -4.634 1.00 90.75 100 ARG A C 1
ATOM 815 O O . ARG A 1 100 ? 10.181 5.023 -5.768 1.00 90.75 100 ARG A O 1
ATOM 822 N N . HIS A 1 101 ? 9.954 5.894 -3.719 1.00 92.19 101 HIS A N 1
ATOM 823 C CA . HIS A 1 101 ? 10.843 7.024 -3.983 1.00 92.19 101 HIS A CA 1
ATOM 824 C C . HIS A 1 101 ? 12.299 6.572 -4.182 1.00 92.19 101 HIS A C 1
ATOM 826 O O . HIS A 1 101 ? 12.972 7.025 -5.114 1.00 92.19 101 HIS A O 1
ATOM 832 N N . ARG A 1 102 ? 12.783 5.626 -3.366 1.00 91.88 102 ARG A N 1
ATOM 833 C CA . ARG A 1 102 ? 14.115 5.020 -3.528 1.00 91.88 102 ARG A CA 1
ATOM 834 C C . ARG A 1 102 ? 14.243 4.294 -4.864 1.00 91.88 102 ARG A C 1
ATOM 836 O O . ARG A 1 102 ? 15.260 4.461 -5.537 1.00 91.88 102 ARG A O 1
ATOM 843 N N . ASP A 1 103 ? 13.227 3.550 -5.280 1.00 90.06 103 ASP A N 1
ATOM 844 C CA . ASP A 1 103 ? 13.248 2.820 -6.548 1.00 90.06 103 ASP A CA 1
ATOM 845 C C . ASP A 1 103 ? 13.194 3.750 -7.756 1.00 90.06 103 ASP A C 1
ATOM 847 O O . ASP A 1 103 ? 13.984 3.581 -8.687 1.00 90.06 103 ASP A O 1
ATOM 851 N N . LYS A 1 104 ? 12.376 4.809 -7.707 1.00 90.38 104 LYS A N 1
ATOM 852 C CA . LYS A 1 104 ? 12.401 5.880 -8.716 1.00 90.38 104 LYS A CA 1
ATOM 853 C C . LYS A 1 104 ? 13.780 6.529 -8.801 1.00 90.38 104 LYS A C 1
ATOM 855 O O . LYS A 1 104 ? 14.310 6.685 -9.898 1.00 90.38 104 LYS A O 1
ATOM 860 N N . ARG A 1 105 ? 14.412 6.842 -7.664 1.00 92.81 105 ARG A N 1
ATOM 861 C CA . ARG A 1 105 ? 15.773 7.403 -7.639 1.00 92.81 105 ARG A CA 1
ATOM 862 C C . ARG A 1 105 ? 16.791 6.443 -8.256 1.00 92.81 105 ARG A C 1
ATOM 864 O O . ARG A 1 105 ? 17.608 6.868 -9.068 1.00 92.81 105 ARG A O 1
ATOM 871 N N . LYS A 1 106 ? 16.731 5.148 -7.930 1.00 92.81 106 LYS A N 1
ATOM 872 C CA . LYS A 1 106 ? 17.593 4.123 -8.544 1.00 92.81 106 LYS A CA 1
ATOM 873 C C . LYS A 1 106 ? 17.357 4.015 -10.053 1.00 92.81 106 LYS A C 1
ATOM 875 O O . LYS A 1 106 ? 18.325 3.916 -10.804 1.00 92.81 106 LYS A O 1
ATOM 880 N N . ALA A 1 107 ? 16.103 4.050 -10.500 1.00 92.00 107 ALA A N 1
ATOM 881 C CA . ALA A 1 107 ? 15.748 4.016 -11.915 1.00 92.00 107 ALA A CA 1
ATOM 882 C C . ALA A 1 107 ? 16.278 5.251 -12.660 1.00 92.00 107 ALA A C 1
ATOM 884 O O . ALA A 1 107 ? 16.900 5.100 -13.708 1.00 92.00 107 ALA A O 1
ATOM 885 N N . LEU A 1 108 ? 16.134 6.449 -12.084 1.00 92.94 108 LEU A N 1
ATOM 886 C CA . LEU A 1 108 ? 16.695 7.684 -12.638 1.00 92.94 108 LEU A CA 1
ATOM 887 C C . LEU A 1 108 ? 18.221 7.619 -12.751 1.00 92.94 108 LEU A C 1
ATOM 889 O O . LEU A 1 108 ? 18.766 7.958 -13.796 1.00 92.94 108 LEU A O 1
ATOM 893 N N . VAL A 1 109 ? 18.915 7.108 -11.729 1.00 93.75 109 VAL A N 1
ATOM 894 C CA . VAL A 1 109 ? 20.375 6.917 -11.786 1.00 93.75 109 VAL A CA 1
ATOM 895 C C . VAL A 1 109 ? 20.763 5.927 -12.888 1.00 93.75 109 VAL A C 1
ATOM 897 O O . VAL A 1 109 ? 21.732 6.164 -13.608 1.00 93.75 109 VAL A O 1
ATOM 900 N N . LYS A 1 110 ? 20.017 4.828 -13.061 1.00 93.25 110 LYS A N 1
ATOM 901 C CA . LYS A 1 110 ? 20.251 3.873 -14.157 1.00 93.25 110 LYS A CA 1
ATOM 902 C C . LYS A 1 110 ? 20.031 4.517 -15.527 1.00 93.25 110 LYS A C 1
ATOM 904 O O . LYS A 1 110 ? 20.863 4.325 -16.407 1.00 93.25 110 LYS A O 1
ATOM 909 N N . LEU A 1 111 ? 18.969 5.306 -15.693 1.00 90.94 111 LEU A N 1
ATOM 910 C CA . LEU A 1 111 ? 18.698 6.044 -16.931 1.00 90.94 111 LEU A CA 1
ATOM 911 C C . LEU A 1 111 ? 19.785 7.078 -17.225 1.00 90.94 111 LEU A C 1
ATOM 913 O O . LEU A 1 111 ? 20.242 7.171 -18.359 1.00 90.94 111 LEU A O 1
ATOM 917 N N . GLN A 1 112 ? 20.256 7.807 -16.213 1.00 94.19 112 GLN A N 1
ATOM 918 C CA . GLN A 1 112 ? 21.350 8.761 -16.372 1.00 94.19 112 GLN A CA 1
ATOM 919 C C . GLN A 1 112 ? 22.654 8.057 -16.766 1.00 94.19 112 GLN A C 1
ATOM 921 O O . GLN A 1 112 ? 23.332 8.508 -17.685 1.00 94.19 112 GLN A O 1
ATOM 926 N N . LYS A 1 113 ? 22.982 6.917 -16.140 1.00 91.75 113 LYS A N 1
ATOM 927 C CA . LYS A 1 113 ? 24.134 6.091 -16.541 1.00 91.75 113 LYS A CA 1
ATOM 928 C C . LYS A 1 113 ? 24.000 5.575 -17.973 1.00 91.75 113 LYS A C 1
ATOM 930 O O . LYS A 1 113 ? 24.966 5.641 -18.722 1.00 91.75 113 LYS A O 1
ATOM 935 N N . ALA A 1 114 ? 22.817 5.097 -18.360 1.00 88.69 114 ALA A N 1
ATOM 936 C CA . ALA A 1 114 ? 22.551 4.648 -19.724 1.00 88.69 114 ALA A CA 1
ATOM 937 C C . ALA A 1 114 ? 22.695 5.796 -20.733 1.00 88.69 114 ALA A C 1
ATOM 939 O O . ALA A 1 114 ? 23.315 5.610 -21.774 1.00 88.69 114 ALA A O 1
ATOM 940 N N . ARG A 1 115 ? 22.204 6.996 -20.400 1.00 92.56 115 ARG A N 1
ATOM 941 C CA . ARG A 1 115 ? 22.368 8.199 -21.223 1.00 92.56 115 ARG A CA 1
ATOM 942 C C . ARG A 1 115 ? 23.840 8.560 -21.410 1.00 92.56 115 ARG A C 1
ATOM 944 O O . ARG A 1 115 ? 24.264 8.721 -22.545 1.00 92.56 115 ARG A O 1
ATOM 951 N N . VAL A 1 116 ? 24.621 8.624 -20.329 1.00 92.31 116 VAL A N 1
ATOM 952 C CA . VAL A 1 116 ? 26.065 8.916 -20.407 1.00 92.31 116 VAL A CA 1
ATOM 953 C C . VAL A 1 116 ? 26.799 7.849 -21.225 1.00 92.31 116 VAL A C 1
ATOM 955 O O . VAL A 1 116 ? 27.659 8.178 -22.035 1.00 92.31 116 VAL A O 1
ATOM 958 N N . ALA A 1 117 ? 26.434 6.572 -21.072 1.00 88.69 117 ALA A N 1
ATOM 959 C CA . ALA A 1 117 ? 26.995 5.491 -21.878 1.00 88.69 117 ALA A CA 1
ATOM 960 C C . ALA A 1 117 ? 26.632 5.620 -23.369 1.00 88.69 117 ALA A C 1
ATOM 962 O O . ALA A 1 117 ? 27.492 5.404 -24.220 1.00 88.69 117 ALA A O 1
ATOM 963 N N . MET A 1 118 ? 25.393 6.010 -23.697 1.00 86.94 118 MET A N 1
ATOM 964 C CA . MET A 1 118 ? 24.991 6.285 -25.081 1.00 86.94 118 MET A CA 1
ATOM 965 C C . MET A 1 118 ? 25.725 7.494 -25.658 1.00 86.94 118 MET A C 1
ATOM 967 O O . MET A 1 118 ? 26.196 7.411 -26.786 1.00 86.94 118 MET A O 1
ATOM 971 N N . GLU A 1 119 ? 25.876 8.581 -24.899 1.00 90.69 119 GLU A N 1
ATOM 972 C CA . GLU A 1 119 ? 26.634 9.766 -25.319 1.00 90.69 119 GLU A CA 1
ATOM 973 C C . GLU A 1 119 ? 28.116 9.420 -25.553 1.00 90.69 119 GLU A C 1
ATOM 975 O O . GLU A 1 119 ? 28.691 9.830 -26.560 1.00 90.69 119 GLU A O 1
ATOM 980 N N . ALA A 1 120 ? 28.722 8.590 -24.695 1.00 85.25 120 ALA A N 1
ATOM 981 C CA . ALA A 1 120 ? 30.088 8.099 -24.878 1.00 85.25 120 ALA A CA 1
ATOM 982 C C . ALA A 1 120 ? 30.226 7.205 -26.123 1.00 85.25 120 ALA A C 1
ATOM 984 O O . ALA A 1 120 ? 31.154 7.384 -26.913 1.00 85.25 120 ALA A O 1
ATOM 985 N N . MET A 1 121 ? 29.282 6.283 -26.340 1.00 81.75 121 MET A N 1
ATOM 986 C CA . MET A 1 121 ? 29.249 5.432 -27.532 1.00 81.75 121 MET A CA 1
ATOM 987 C C . MET A 1 121 ? 29.033 6.264 -28.802 1.00 81.75 121 MET A C 1
ATOM 989 O O . MET A 1 121 ? 29.684 6.026 -29.813 1.00 81.75 121 MET A O 1
ATOM 993 N N . GLN A 1 122 ? 28.174 7.283 -28.748 1.00 83.62 122 GLN A N 1
ATOM 994 C CA . GLN A 1 122 ? 27.923 8.207 -29.850 1.00 83.62 122 GLN A CA 1
ATOM 995 C C . GLN A 1 122 ? 29.150 9.076 -30.151 1.00 83.62 122 GLN A C 1
ATOM 997 O O . GLN A 1 122 ? 29.474 9.276 -31.318 1.00 83.62 122 GLN A O 1
ATOM 1002 N N . ALA A 1 123 ? 29.880 9.529 -29.130 1.00 80.94 123 ALA A N 1
ATOM 1003 C CA . ALA A 1 123 ? 31.147 10.236 -29.301 1.00 80.94 123 ALA A CA 1
ATOM 1004 C C . ALA A 1 123 ? 32.240 9.327 -29.892 1.00 80.94 123 ALA A C 1
ATOM 1006 O O . ALA A 1 123 ? 33.048 9.777 -30.703 1.00 80.94 123 ALA A O 1
ATOM 1007 N N . GLN A 1 124 ? 32.249 8.040 -29.532 1.00 77.75 124 GLN A N 1
ATOM 1008 C CA . GLN A 1 124 ? 33.159 7.045 -30.098 1.00 77.75 124 GLN A CA 1
ATOM 1009 C C . GLN A 1 124 ? 32.810 6.712 -31.557 1.00 77.75 124 GLN A C 1
ATOM 1011 O O . GLN A 1 124 ? 33.710 6.610 -32.383 1.00 77.75 124 GLN A O 1
ATOM 1016 N N . VAL A 1 125 ? 31.519 6.631 -31.900 1.00 72.50 125 VAL A N 1
ATOM 1017 C CA . VAL A 1 125 ? 31.038 6.509 -33.287 1.00 72.50 125 VAL A CA 1
ATOM 1018 C C . VAL A 1 125 ? 31.398 7.760 -34.094 1.00 72.50 125 VAL A C 1
ATOM 1020 O O . VAL A 1 125 ? 31.925 7.632 -35.193 1.00 72.50 125 VAL A O 1
ATOM 1023 N N . ALA A 1 126 ? 31.214 8.957 -33.530 1.00 73.44 126 ALA A N 1
ATOM 1024 C CA . ALA A 1 126 ? 31.584 10.219 -34.174 1.00 73.44 126 ALA A CA 1
ATOM 1025 C C . ALA A 1 126 ? 33.104 10.369 -34.384 1.00 73.44 126 ALA A C 1
ATOM 1027 O O . ALA A 1 126 ? 33.529 11.006 -35.343 1.00 73.44 126 ALA A O 1
ATOM 1028 N N . ARG A 1 127 ? 33.931 9.774 -33.510 1.00 68.56 127 ARG A N 1
ATOM 1029 C CA . ARG A 1 127 ? 35.398 9.722 -33.664 1.00 68.56 127 ARG A CA 1
ATOM 1030 C C . ARG A 1 127 ? 35.887 8.576 -34.556 1.00 68.56 127 ARG A C 1
ATOM 1032 O O . ARG A 1 127 ? 36.986 8.674 -35.087 1.00 68.56 127 ARG A O 1
ATOM 1039 N N . GLY A 1 128 ? 35.107 7.504 -34.700 1.00 58.00 128 GLY A N 1
ATOM 1040 C CA . GLY A 1 128 ? 35.479 6.284 -35.425 1.00 58.00 128 GLY A CA 1
ATOM 1041 C C . GLY A 1 128 ? 34.945 6.174 -36.856 1.00 58.00 128 GLY A C 1
ATOM 1042 O O . GLY A 1 128 ? 35.388 5.297 -37.591 1.00 58.00 128 GLY A O 1
ATOM 1043 N N . GLY A 1 129 ? 34.020 7.033 -37.285 1.00 44.25 129 GLY A N 1
ATOM 1044 C CA . GLY A 1 129 ? 33.467 6.970 -38.635 1.00 44.25 129 GLY A CA 1
ATOM 1045 C C . GLY A 1 129 ? 32.800 8.274 -39.041 1.00 44.25 129 GLY A C 1
ATOM 1046 O O . GLY A 1 129 ? 31.813 8.696 -38.442 1.00 44.25 129 GLY A O 1
ATOM 1047 N N . GLY A 1 130 ? 33.339 8.907 -40.081 1.00 47.09 130 GLY A N 1
ATOM 1048 C CA . GLY A 1 130 ? 32.657 9.989 -40.774 1.00 47.09 130 GLY A CA 1
ATOM 1049 C C . GLY A 1 130 ? 31.365 9.509 -41.442 1.00 47.09 130 GLY A C 1
ATOM 1050 O O . GLY A 1 130 ? 31.266 8.367 -41.881 1.00 47.09 130 GLY A O 1
ATOM 1051 N N . GLY A 1 131 ? 30.406 10.428 -41.566 1.00 48.09 131 GLY A N 1
ATOM 1052 C CA . GLY A 1 131 ? 29.289 10.324 -42.506 1.00 48.09 131 GLY A CA 1
ATOM 1053 C C . GLY A 1 131 ? 28.057 9.569 -42.000 1.00 48.09 131 GLY A C 1
ATOM 1054 O O . GLY A 1 131 ? 27.998 8.346 -42.020 1.00 48.09 131 GLY A O 1
ATOM 1055 N N . GLY A 1 132 ? 27.017 10.323 -41.643 1.00 40.75 132 GLY A N 1
ATOM 1056 C CA . GLY A 1 132 ? 25.673 9.813 -41.355 1.00 40.75 132 GLY A CA 1
ATOM 1057 C C . GLY A 1 132 ? 25.062 10.615 -40.211 1.00 40.75 132 GLY A C 1
ATOM 1058 O O . GLY A 1 132 ? 25.217 10.267 -39.051 1.00 40.75 132 GLY A O 1
ATOM 1059 N N . GLY A 1 133 ? 24.461 11.779 -40.450 1.00 40.75 133 GLY A N 1
ATOM 1060 C CA . GLY A 1 133 ? 23.264 11.878 -41.274 1.00 40.75 133 GLY A CA 1
ATOM 1061 C C . GLY A 1 133 ? 22.107 11.304 -40.463 1.00 40.75 133 GLY A C 1
ATOM 1062 O O . GLY A 1 133 ? 21.984 10.088 -40.355 1.00 40.75 133 GLY A O 1
ATOM 1063 N N . VAL A 1 134 ? 21.313 12.188 -39.855 1.00 50.22 134 VAL A N 1
ATOM 1064 C CA . VAL A 1 134 ? 20.074 11.870 -39.135 1.00 50.22 134 VAL A CA 1
ATOM 1065 C C . VAL A 1 134 ? 19.263 10.877 -39.968 1.00 50.22 134 VAL A C 1
ATOM 1067 O O . VAL A 1 134 ? 18.670 11.240 -40.978 1.00 50.22 134 VAL A O 1
ATOM 1070 N N . SER A 1 135 ? 19.271 9.609 -39.569 1.00 39.03 135 SER A N 1
ATOM 1071 C CA . SER A 1 135 ? 18.474 8.566 -40.197 1.00 39.03 135 SER A CA 1
ATOM 1072 C C . SER A 1 135 ? 17.606 7.967 -39.111 1.00 39.03 135 SER A C 1
ATOM 1074 O O . SER A 1 135 ? 18.099 7.302 -38.196 1.00 39.03 135 SER A O 1
ATOM 1076 N N . GLY A 1 136 ? 16.306 8.267 -39.187 1.00 43.88 136 GLY A N 1
ATOM 1077 C CA . GLY A 1 136 ? 15.282 7.539 -38.457 1.00 43.88 136 GLY A CA 1
ATOM 1078 C C . GLY A 1 136 ? 15.480 6.061 -38.750 1.00 43.88 136 GLY A C 1
ATOM 1079 O O . GLY A 1 136 ? 15.215 5.589 -39.855 1.00 43.88 136 GLY A O 1
ATOM 1080 N N . ARG A 1 137 ? 16.043 5.347 -37.777 1.00 43.06 137 ARG A N 1
ATOM 1081 C CA . ARG A 1 137 ? 16.389 3.942 -37.928 1.00 43.06 137 ARG A CA 1
ATOM 1082 C C . ARG A 1 137 ? 15.073 3.186 -38.034 1.00 43.06 137 ARG A C 1
ATOM 1084 O O . ARG A 1 137 ? 14.367 3.038 -37.039 1.00 43.06 137 ARG A O 1
ATOM 1091 N N . ALA A 1 138 ? 14.728 2.789 -39.258 1.00 50.81 138 ALA A N 1
ATOM 1092 C CA . ALA A 1 138 ? 13.545 1.993 -39.538 1.00 50.81 138 ALA A CA 1
ATOM 1093 C C . ALA A 1 138 ? 13.493 0.818 -38.547 1.00 50.81 138 ALA A C 1
ATOM 1095 O O . ALA A 1 138 ? 14.546 0.214 -38.288 1.00 50.81 138 ALA A O 1
ATOM 1096 N N . PRO A 1 139 ? 12.317 0.508 -37.968 1.00 54.12 139 PRO A N 1
ATOM 1097 C CA . PRO A 1 139 ? 12.189 -0.612 -37.051 1.00 54.12 139 PRO A CA 1
ATOM 1098 C C . PRO A 1 139 ? 12.765 -1.847 -37.737 1.00 54.12 139 PRO A C 1
ATOM 1100 O O . PRO A 1 139 ? 12.411 -2.167 -38.875 1.00 54.12 139 PRO A O 1
ATOM 1103 N N . SER A 1 140 ? 13.727 -2.497 -37.080 1.00 61.56 140 SER A N 1
ATOM 1104 C CA . SER A 1 140 ? 14.337 -3.703 -37.626 1.00 61.56 140 SER A CA 1
ATOM 1105 C C . SER A 1 140 ? 13.220 -4.712 -37.897 1.00 61.56 140 SER A C 1
ATOM 1107 O O . SER A 1 140 ? 12.285 -4.825 -37.105 1.00 61.56 140 SER A O 1
ATOM 1109 N N . ARG A 1 141 ? 13.279 -5.443 -39.018 1.00 62.03 141 ARG A N 1
ATOM 1110 C CA . ARG A 1 141 ? 12.236 -6.430 -39.375 1.00 62.03 141 ARG A CA 1
ATOM 1111 C C . ARG A 1 141 ? 11.911 -7.362 -38.200 1.00 62.03 141 ARG A C 1
ATOM 1113 O O . ARG A 1 141 ? 10.751 -7.653 -37.943 1.00 62.03 141 ARG A O 1
ATOM 1120 N N . LEU A 1 142 ? 12.930 -7.729 -37.424 1.00 66.50 142 LEU A N 1
ATOM 1121 C CA . LEU A 1 142 ? 12.811 -8.482 -36.173 1.00 66.50 142 LEU A CA 1
ATOM 1122 C C . LEU A 1 142 ? 11.885 -7.830 -35.133 1.00 66.50 142 LEU A C 1
ATOM 1124 O O . LEU A 1 142 ? 11.048 -8.522 -34.562 1.00 66.50 142 LEU A O 1
ATOM 1128 N N . ALA A 1 143 ? 11.984 -6.516 -34.915 1.00 64.38 143 ALA A N 1
ATOM 1129 C CA . ALA A 1 143 ? 11.117 -5.790 -33.987 1.00 64.38 143 ALA A CA 1
ATOM 1130 C C . ALA A 1 143 ? 9.649 -5.786 -34.447 1.00 64.38 143 ALA A C 1
ATOM 1132 O O . ALA A 1 143 ? 8.752 -5.914 -33.618 1.00 64.38 143 ALA A O 1
ATOM 1133 N N . MET A 1 144 ? 9.407 -5.710 -35.761 1.00 67.06 144 MET A N 1
ATOM 1134 C CA . MET A 1 144 ? 8.063 -5.784 -36.345 1.00 67.06 144 MET A CA 1
ATOM 1135 C C . MET A 1 144 ? 7.446 -7.185 -36.209 1.00 67.06 144 MET A C 1
ATOM 1137 O O . MET A 1 144 ? 6.269 -7.316 -35.878 1.00 67.06 144 MET A O 1
ATOM 1141 N N . HIS A 1 145 ? 8.227 -8.248 -36.427 1.00 73.56 145 HIS A N 1
ATOM 1142 C CA . HIS A 1 145 ? 7.741 -9.617 -36.218 1.00 73.56 145 HIS A CA 1
ATOM 1143 C C . HIS A 1 145 ? 7.476 -9.901 -34.734 1.00 73.56 145 HIS A C 1
ATOM 1145 O O . HIS A 1 145 ? 6.455 -10.500 -34.405 1.00 73.56 145 HIS A O 1
ATOM 1151 N N . ALA A 1 146 ? 8.342 -9.425 -33.834 1.00 74.75 146 ALA A N 1
ATOM 1152 C CA . ALA A 1 146 ? 8.166 -9.592 -32.393 1.00 74.75 146 ALA A CA 1
ATOM 1153 C C . ALA A 1 146 ? 6.915 -8.869 -31.864 1.00 74.75 146 ALA A C 1
ATOM 1155 O O . ALA A 1 146 ? 6.165 -9.449 -31.079 1.00 74.75 146 ALA A O 1
ATOM 1156 N N . SER A 1 147 ? 6.645 -7.638 -32.318 1.00 68.31 147 SER A N 1
ATOM 1157 C CA . SER A 1 147 ? 5.452 -6.894 -31.895 1.00 68.31 147 SER A CA 1
ATOM 1158 C C . SER A 1 147 ? 4.159 -7.540 -32.396 1.00 68.31 147 SER A C 1
ATOM 1160 O O . SER A 1 147 ? 3.169 -7.579 -31.666 1.00 68.31 147 SER A O 1
ATOM 1162 N N . LEU A 1 148 ? 4.162 -8.104 -33.606 1.00 69.62 148 LEU A N 1
ATOM 1163 C CA . LEU A 1 148 ? 2.996 -8.796 -34.160 1.00 69.62 148 LEU A CA 1
ATOM 1164 C C . LEU A 1 148 ? 2.748 -10.144 -33.477 1.00 69.62 148 LEU A C 1
ATOM 1166 O O . LEU A 1 148 ? 1.607 -10.420 -33.113 1.00 69.62 148 LEU A O 1
ATOM 1170 N N . LEU A 1 149 ? 3.796 -10.923 -33.188 1.00 77.19 149 LEU A N 1
ATOM 1171 C CA . LEU A 1 149 ? 3.678 -12.144 -32.383 1.00 77.19 149 LEU A CA 1
ATOM 1172 C C . LEU A 1 149 ? 3.111 -11.847 -30.990 1.00 77.19 149 LEU A C 1
ATOM 1174 O O . LEU A 1 149 ? 2.157 -12.496 -30.560 1.00 77.19 149 LEU A O 1
ATOM 1178 N N . LEU A 1 150 ? 3.624 -10.815 -30.319 1.00 76.81 150 LEU A N 1
ATOM 1179 C CA . LEU A 1 150 ? 3.112 -10.397 -29.016 1.00 76.81 150 LEU A CA 1
ATOM 1180 C C . LEU A 1 150 ? 1.632 -9.988 -29.090 1.00 76.81 150 LEU A C 1
ATOM 1182 O O . LEU A 1 150 ? 0.833 -10.419 -28.264 1.00 76.81 150 LEU A O 1
ATOM 1186 N N . THR A 1 151 ? 1.247 -9.231 -30.121 1.00 74.44 151 THR A N 1
ATOM 1187 C CA . THR A 1 151 ? -0.149 -8.805 -30.321 1.00 74.44 151 THR A CA 1
ATOM 1188 C C . THR A 1 151 ? -1.073 -10.001 -30.557 1.00 74.44 151 THR A C 1
ATOM 1190 O O . THR A 1 151 ? -2.160 -10.052 -29.985 1.00 74.44 151 THR A O 1
ATOM 1193 N N . THR A 1 152 ? -0.639 -11.004 -31.330 1.00 75.69 152 THR A N 1
ATOM 1194 C CA . THR A 1 152 ? -1.428 -12.229 -31.547 1.00 75.69 152 THR A CA 1
ATOM 1195 C C . THR A 1 152 ? -1.601 -13.050 -30.272 1.00 75.69 152 THR A C 1
ATOM 1197 O O . THR A 1 152 ? -2.704 -13.520 -30.003 1.00 75.69 152 THR A O 1
ATOM 1200 N N . LEU A 1 153 ? -0.558 -13.171 -29.444 1.00 77.88 153 LEU A N 1
ATOM 1201 C CA . LEU A 1 153 ? -0.646 -13.864 -28.156 1.00 77.88 153 LEU A CA 1
ATOM 1202 C C . LEU A 1 153 ? -1.595 -13.140 -27.195 1.00 77.88 153 LEU A C 1
ATOM 1204 O O . LEU A 1 153 ? -2.442 -13.782 -26.574 1.00 77.88 153 LEU A O 1
ATOM 1208 N N . CYS A 1 154 ? -1.516 -11.808 -27.125 1.00 72.19 154 CYS A N 1
ATOM 1209 C CA . CYS A 1 154 ? -2.436 -11.000 -26.327 1.00 72.19 154 CYS A CA 1
ATOM 1210 C C . CYS A 1 154 ? -3.887 -11.122 -26.813 1.00 72.19 154 CYS A C 1
ATOM 1212 O O . CYS A 1 154 ? -4.789 -11.263 -25.991 1.00 72.19 154 CYS A O 1
ATOM 1214 N N . ALA A 1 155 ? -4.126 -1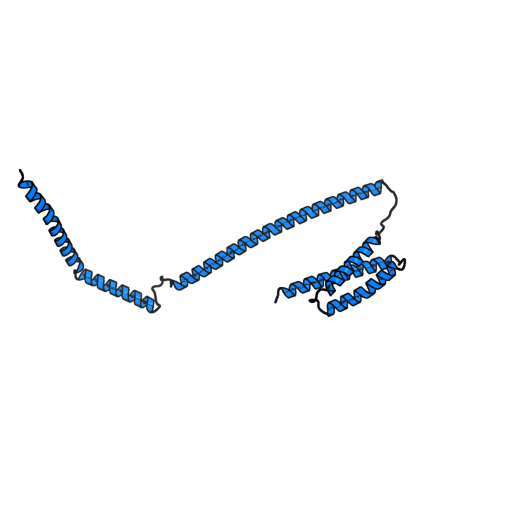1.124 -28.128 1.00 68.88 155 ALA A N 1
ATOM 1215 C CA . ALA A 1 155 ? -5.463 -11.303 -28.688 1.00 68.88 155 ALA A CA 1
ATOM 1216 C C . ALA A 1 155 ? -6.025 -12.705 -28.397 1.00 68.88 155 ALA A C 1
ATOM 1218 O O . ALA A 1 155 ? -7.164 -12.824 -27.951 1.00 68.88 155 ALA A O 1
ATOM 1219 N N . LEU A 1 156 ? -5.231 -13.767 -28.573 1.00 76.25 156 LEU A N 1
ATOM 1220 C CA . LEU A 1 156 ? -5.639 -15.140 -28.245 1.00 76.25 156 LEU A CA 1
ATOM 1221 C C . LEU A 1 156 ? -5.972 -15.296 -26.758 1.00 76.25 156 LEU A C 1
ATOM 1223 O O . LEU A 1 156 ? -6.964 -15.934 -26.403 1.00 76.25 156 LEU A O 1
ATOM 1227 N N . TRP A 1 157 ? -5.173 -14.677 -25.889 1.00 74.88 157 TRP A N 1
ATOM 1228 C CA . TRP A 1 157 ? -5.426 -14.674 -24.453 1.00 74.88 157 TRP A CA 1
ATOM 1229 C C . TRP A 1 157 ? -6.705 -13.902 -24.094 1.00 74.88 157 TRP A C 1
ATOM 1231 O O . TRP A 1 157 ? -7.504 -14.376 -23.289 1.00 74.88 157 TRP A O 1
ATOM 1241 N N . PHE A 1 158 ? -6.961 -12.778 -24.768 1.00 72.00 158 PHE A N 1
ATOM 1242 C CA . PHE A 1 158 ? -8.185 -11.988 -24.622 1.00 72.00 158 PHE A CA 1
ATOM 1243 C C . PHE A 1 158 ? -9.449 -12.748 -25.057 1.00 72.00 158 PHE A C 1
ATOM 1245 O O . PHE A 1 158 ? -10.470 -12.681 -24.376 1.00 72.00 158 PHE A O 1
ATOM 1252 N N . PHE A 1 159 ? -9.394 -13.520 -26.149 1.00 70.31 159 PHE A N 1
ATOM 1253 C CA . PHE A 1 159 ? -10.528 -14.342 -26.598 1.00 70.31 159 PHE A CA 1
ATOM 1254 C C . PHE A 1 159 ? -10.804 -15.548 -25.692 1.00 70.31 159 PHE A C 1
ATOM 1256 O O . PHE A 1 159 ? -11.950 -15.988 -25.612 1.00 70.31 159 PHE A O 1
ATOM 1263 N N . LYS A 1 160 ? -9.784 -16.060 -24.990 1.00 74.69 160 LYS A N 1
ATOM 1264 C CA . LYS A 1 160 ? -9.927 -17.159 -24.025 1.00 74.69 160 LYS A CA 1
ATOM 1265 C C . LYS A 1 160 ? -10.629 -16.727 -22.729 1.00 74.69 160 LYS A C 1
ATOM 1267 O O . LYS A 1 160 ? -11.166 -17.574 -22.023 1.00 74.69 160 LYS A O 1
ATOM 1272 N N . HIS A 1 161 ? -10.645 -15.432 -22.411 1.00 69.81 161 HIS A N 1
ATOM 1273 C CA . HIS A 1 161 ? -11.288 -14.917 -21.204 1.00 69.81 161 HIS A CA 1
ATOM 1274 C C . HIS A 1 161 ? -12.803 -14.752 -21.407 1.00 69.81 161 HIS A C 1
ATOM 1276 O O . HIS A 1 161 ? -13.257 -13.875 -22.146 1.00 69.81 161 HIS A O 1
ATOM 1282 N N . GLU A 1 162 ? -13.606 -15.585 -20.739 1.00 60.25 162 GLU A N 1
ATOM 1283 C CA . GLU A 1 162 ? -15.071 -15.645 -20.891 1.00 60.25 162 GLU A CA 1
ATOM 1284 C C . GLU A 1 162 ? -15.817 -14.378 -20.427 1.00 60.25 162 GLU A C 1
ATOM 1286 O O . GLU A 1 162 ? -16.921 -14.123 -20.893 1.00 60.25 162 GLU A O 1
ATOM 1291 N N . SER A 1 163 ? -15.192 -13.527 -19.607 1.00 63.75 163 SER A N 1
ATOM 1292 C CA . SER A 1 163 ? -15.794 -12.329 -18.994 1.00 63.75 163 SER A CA 1
ATOM 1293 C C . SER A 1 163 ? -15.803 -11.058 -19.864 1.00 63.75 163 SER A C 1
ATOM 1295 O O . SER A 1 163 ? -16.154 -9.979 -19.390 1.00 63.75 163 SER A O 1
ATOM 1297 N N . VAL A 1 164 ? -15.406 -11.144 -21.135 1.00 65.50 164 VAL A N 1
ATOM 1298 C CA . VAL A 1 164 ? -15.254 -9.974 -22.019 1.00 65.50 164 VAL A CA 1
ATOM 1299 C C . VAL A 1 164 ? -16.521 -9.719 -22.844 1.00 65.50 164 VAL A C 1
ATOM 1301 O O . VAL A 1 164 ? -16.995 -10.609 -23.550 1.00 65.50 164 VAL A O 1
ATOM 1304 N N . SER A 1 165 ? -17.010 -8.471 -22.836 1.00 72.19 165 SER A N 1
ATOM 1305 C CA . SER A 1 165 ? -18.166 -8.017 -23.629 1.00 72.19 165 SER A CA 1
ATOM 1306 C C . SER A 1 165 ? -18.054 -8.375 -25.120 1.00 72.19 165 SER A C 1
ATOM 1308 O O . SER A 1 165 ? -17.012 -8.195 -25.761 1.00 72.19 165 SER A O 1
ATOM 1310 N N . SER A 1 166 ? -19.163 -8.844 -25.700 1.00 70.19 166 SER A N 1
ATOM 1311 C CA . SER A 1 166 ? -19.253 -9.279 -27.102 1.00 70.19 166 SER A CA 1
ATOM 1312 C C . SER A 1 166 ? -18.939 -8.161 -28.105 1.00 70.19 166 SER A C 1
ATOM 1314 O O . SER A 1 166 ? -18.468 -8.439 -29.208 1.00 70.19 166 SER A O 1
ATOM 1316 N N . ILE A 1 167 ? -19.135 -6.898 -27.715 1.00 72.69 167 ILE A N 1
ATOM 1317 C CA . ILE A 1 167 ? -18.824 -5.721 -28.536 1.00 72.69 167 ILE A CA 1
ATOM 1318 C C . ILE A 1 167 ? -17.306 -5.533 -28.656 1.00 72.69 167 ILE A C 1
ATOM 1320 O O . ILE A 1 167 ? -16.789 -5.384 -29.764 1.00 72.69 167 ILE A O 1
ATOM 1324 N N . SER A 1 168 ? -16.571 -5.645 -27.548 1.00 70.69 168 SER A N 1
ATOM 1325 C CA . SER A 1 168 ? -15.108 -5.519 -27.531 1.00 70.69 168 SER A CA 1
ATOM 1326 C C . SER A 1 168 ? -14.432 -6.609 -28.366 1.00 70.69 168 SER A C 1
ATOM 1328 O O . SER A 1 168 ? -13.480 -6.338 -29.096 1.00 70.69 168 SER A O 1
ATOM 1330 N N . ARG A 1 169 ? -14.970 -7.834 -28.340 1.00 71.31 169 ARG A N 1
ATOM 1331 C CA . ARG A 1 169 ? -14.484 -8.952 -29.167 1.00 71.31 169 ARG A CA 1
ATOM 1332 C C . ARG A 1 169 ? -14.654 -8.700 -30.667 1.00 71.31 169 ARG A C 1
ATOM 1334 O O . ARG A 1 169 ? -13.749 -9.014 -31.439 1.00 71.31 169 ARG A O 1
ATOM 1341 N N . LYS A 1 170 ? -15.778 -8.102 -31.083 1.00 76.50 170 LYS A N 1
ATOM 1342 C CA . LYS A 1 170 ? -16.035 -7.752 -32.491 1.00 76.50 170 LYS A CA 1
ATOM 1343 C C . LYS A 1 170 ? -15.064 -6.686 -32.998 1.00 76.50 170 LYS A C 1
ATOM 1345 O O . LYS A 1 170 ? -14.525 -6.847 -34.087 1.00 76.50 170 LYS A O 1
ATOM 1350 N N . ILE A 1 171 ? -14.789 -5.661 -32.188 1.00 77.00 171 ILE A N 1
ATOM 1351 C CA . ILE A 1 171 ? -13.847 -4.579 -32.526 1.00 77.00 171 ILE A CA 1
ATOM 1352 C C . ILE A 1 171 ? -12.418 -5.121 -32.659 1.00 77.00 171 ILE A C 1
ATOM 1354 O O . ILE A 1 171 ? -11.723 -4.833 -33.633 1.00 77.00 171 ILE A O 1
ATOM 1358 N N . VAL A 1 172 ? -11.977 -5.955 -31.713 1.00 76.38 172 VAL A N 1
ATOM 1359 C CA . VAL A 1 172 ? -10.640 -6.565 -31.774 1.00 76.38 172 VAL A CA 1
ATOM 1360 C C . VAL A 1 172 ? -10.520 -7.488 -32.989 1.00 76.38 172 VAL A C 1
ATOM 1362 O O . VAL A 1 172 ? -9.518 -7.430 -33.699 1.00 76.38 172 VAL A O 1
ATOM 1365 N N . SER A 1 173 ? -11.550 -8.286 -33.289 1.00 76.12 173 SER A N 1
ATOM 1366 C CA . SER A 1 173 ? -11.565 -9.166 -34.464 1.00 76.12 173 SER A CA 1
ATOM 1367 C C . SER A 1 173 ? -11.524 -8.385 -35.786 1.00 76.12 173 SER A C 1
ATOM 1369 O O . SER A 1 173 ? -10.730 -8.728 -36.665 1.00 76.12 173 SER A O 1
ATOM 1371 N N . SER A 1 174 ? -12.295 -7.297 -35.911 1.00 76.69 174 SER A N 1
ATOM 1372 C CA . SER A 1 174 ? -12.340 -6.493 -37.140 1.00 76.69 174 SER A CA 1
ATOM 1373 C C . SER A 1 174 ? -11.031 -5.759 -37.430 1.00 76.69 174 SER A C 1
ATOM 1375 O O . SER A 1 174 ? -10.724 -5.518 -38.592 1.00 76.69 174 SER A O 1
ATOM 1377 N N . VAL A 1 175 ? -10.255 -5.407 -36.398 1.00 73.69 175 VAL A N 1
ATOM 1378 C CA . VAL A 1 175 ? -8.947 -4.744 -36.549 1.00 73.69 175 VAL A CA 1
ATOM 1379 C C . VAL A 1 175 ? -7.814 -5.760 -36.714 1.00 73.69 175 VAL A C 1
ATOM 1381 O O . VAL A 1 175 ? -6.890 -5.530 -37.491 1.00 73.69 175 VAL A O 1
ATOM 1384 N N . MET A 1 176 ? -7.881 -6.911 -36.039 1.00 74.75 176 MET A N 1
ATOM 1385 C CA . MET A 1 176 ? -6.853 -7.952 -36.149 1.00 74.75 176 MET A CA 1
ATOM 1386 C C . MET A 1 176 ? -6.822 -8.607 -37.530 1.00 74.75 176 MET A C 1
ATOM 1388 O O . MET A 1 176 ? -5.739 -8.888 -38.037 1.00 74.75 176 MET A O 1
ATOM 1392 N N . PHE A 1 177 ? -7.981 -8.820 -38.158 1.00 74.75 177 PHE A N 1
ATOM 1393 C CA . PHE A 1 177 ? -8.076 -9.460 -39.472 1.00 74.75 177 PHE A CA 1
ATOM 1394 C C . PHE A 1 177 ? -7.273 -8.742 -40.583 1.00 74.75 177 PHE A C 1
ATOM 1396 O O . PHE A 1 177 ? -6.411 -9.382 -41.191 1.00 74.75 177 PHE A O 1
ATOM 1403 N N . PRO A 1 178 ? -7.450 -7.427 -40.833 1.00 74.31 178 PRO A N 1
ATOM 1404 C CA . PRO A 1 178 ? -6.668 -6.718 -41.847 1.00 74.31 178 PRO A CA 1
ATOM 1405 C C . PRO A 1 178 ? -5.185 -6.593 -41.472 1.00 74.31 178 PRO A C 1
ATOM 1407 O O . PRO A 1 178 ? -4.329 -6.657 -42.353 1.00 74.31 178 PRO A O 1
ATOM 1410 N N . VAL A 1 179 ? -4.857 -6.474 -40.179 1.00 76.31 179 VAL A N 1
ATOM 1411 C CA . VAL A 1 179 ? -3.464 -6.429 -39.694 1.00 76.31 179 VAL A CA 1
ATOM 1412 C C . VAL A 1 179 ? -2.752 -7.758 -39.951 1.00 76.31 179 VAL A C 1
ATOM 1414 O O . VAL A 1 179 ? -1.601 -7.768 -40.387 1.00 76.31 179 VAL A O 1
ATOM 1417 N N . TRP A 1 180 ? -3.438 -8.881 -39.737 1.00 74.94 180 TRP A N 1
ATOM 1418 C CA . TRP A 1 180 ? -2.892 -10.213 -39.978 1.00 74.94 180 TRP A CA 1
ATOM 1419 C C . TRP A 1 180 ? -2.711 -10.500 -41.472 1.00 74.94 180 TRP A C 1
ATOM 1421 O O . TRP A 1 180 ? -1.663 -11.004 -41.871 1.00 74.94 180 TRP A O 1
ATOM 1431 N N . LEU A 1 181 ? -3.670 -10.096 -42.313 1.00 76.50 181 LEU A N 1
ATOM 1432 C CA . LEU A 1 181 ? -3.548 -10.197 -43.772 1.00 76.50 181 LEU A CA 1
ATOM 1433 C C . LEU A 1 181 ? -2.386 -9.362 -44.314 1.00 76.50 181 LEU A C 1
ATOM 1435 O O . LEU A 1 181 ? -1.591 -9.853 -45.111 1.00 76.50 181 LEU A O 1
ATOM 1439 N N . ALA A 1 182 ? -2.244 -8.119 -43.856 1.00 73.62 182 ALA A N 1
ATOM 1440 C CA . ALA A 1 182 ? -1.149 -7.249 -44.268 1.00 73.62 182 ALA A CA 1
ATOM 1441 C C . ALA A 1 182 ? 0.216 -7.732 -43.737 1.00 73.62 182 ALA A C 1
ATOM 1443 O O . ALA A 1 182 ? 1.237 -7.564 -44.407 1.00 73.62 182 ALA A O 1
ATOM 1444 N N . TRP A 1 183 ? 0.248 -8.401 -42.583 1.00 73.75 183 TRP A N 1
ATOM 1445 C CA . TRP A 1 183 ? 1.446 -9.080 -42.092 1.00 73.75 183 TRP A CA 1
ATOM 1446 C C . TRP A 1 183 ? 1.811 -10.318 -42.919 1.00 73.75 183 TRP A C 1
ATOM 1448 O O . TRP A 1 183 ? 2.965 -10.457 -43.324 1.00 73.75 183 TRP A O 1
ATOM 1458 N N . ALA A 1 184 ? 0.843 -11.184 -43.231 1.00 76.62 184 ALA A N 1
ATOM 1459 C CA . ALA A 1 184 ? 1.044 -12.342 -44.104 1.00 76.62 184 ALA A CA 1
ATOM 1460 C C . ALA A 1 184 ? 1.498 -11.910 -45.510 1.00 76.62 184 ALA A C 1
ATOM 1462 O O . ALA A 1 184 ? 2.423 -12.488 -46.082 1.00 76.62 184 ALA A O 1
ATOM 1463 N N . TRP A 1 185 ? 0.931 -10.816 -46.023 1.00 73.88 185 TRP A N 1
ATOM 1464 C CA . TRP A 1 185 ? 1.370 -10.180 -47.262 1.00 73.88 185 TRP A CA 1
ATOM 1465 C C . TRP A 1 185 ? 2.809 -9.658 -47.164 1.00 73.88 185 TRP A C 1
ATOM 1467 O O . TRP A 1 185 ? 3.597 -9.838 -48.092 1.00 73.88 185 TRP A O 1
ATOM 1477 N N . SER A 1 186 ? 3.183 -9.057 -46.031 1.00 70.88 186 SER A N 1
ATOM 1478 C CA . SER A 1 186 ? 4.550 -8.591 -45.762 1.00 70.88 186 SER A CA 1
ATOM 1479 C C . SER A 1 186 ? 5.565 -9.728 -45.586 1.00 70.88 186 SER A C 1
ATOM 1481 O O . SER A 1 186 ? 6.762 -9.486 -45.734 1.00 70.88 186 SER A O 1
ATOM 1483 N N . LEU A 1 187 ? 5.123 -10.939 -45.241 1.00 69.94 187 LEU A N 1
ATOM 1484 C CA . LEU A 1 187 ? 5.956 -12.146 -45.224 1.00 69.94 187 LEU A CA 1
ATOM 1485 C C . LEU A 1 187 ? 6.129 -12.720 -46.634 1.00 69.94 187 LEU A C 1
ATOM 1487 O O . LEU A 1 187 ? 7.223 -13.146 -46.996 1.00 69.94 187 LEU A O 1
ATOM 1491 N N . SER A 1 188 ? 5.056 -12.706 -47.430 1.00 72.94 188 SER A N 1
ATOM 1492 C CA . SER A 1 188 ? 5.035 -13.274 -48.781 1.00 72.94 188 SER A CA 1
ATOM 1493 C C . SER A 1 188 ? 5.651 -12.362 -49.846 1.00 72.94 188 SER A C 1
ATOM 1495 O O . SER A 1 188 ? 6.063 -12.844 -50.898 1.00 72.94 188 SER A O 1
ATOM 1497 N N . SER A 1 189 ? 5.706 -11.051 -49.611 1.00 61.97 189 SER A N 1
ATOM 1498 C CA . SER A 1 189 ? 6.226 -10.065 -50.560 1.00 61.97 189 SER A CA 1
ATOM 1499 C C . SER A 1 189 ? 7.220 -9.129 -49.874 1.00 61.97 189 SER A C 1
ATOM 1501 O O . SER A 1 189 ? 7.092 -8.825 -48.689 1.00 61.97 189 SER A O 1
ATOM 1503 N N . ARG A 1 190 ? 8.231 -8.641 -50.611 1.00 62.00 190 ARG A N 1
ATOM 1504 C CA . ARG A 1 190 ? 9.140 -7.575 -50.143 1.00 62.00 190 ARG A CA 1
ATOM 1505 C C . ARG A 1 190 ? 8.375 -6.246 -50.084 1.00 62.00 190 ARG A C 1
ATOM 1507 O O . ARG A 1 190 ? 8.589 -5.366 -50.910 1.00 62.00 190 ARG A O 1
ATOM 1514 N N . ALA A 1 191 ? 7.445 -6.141 -49.141 1.00 59.88 191 ALA A N 1
ATOM 1515 C CA . ALA A 1 191 ? 6.553 -5.006 -49.000 1.00 59.88 191 ALA A CA 1
ATOM 1516 C C . ALA A 1 191 ? 7.331 -3.706 -48.699 1.00 59.88 191 ALA A C 1
ATOM 1518 O O . ALA A 1 191 ? 8.374 -3.747 -48.032 1.00 59.88 191 ALA A O 1
ATOM 1519 N N . PRO A 1 192 ? 6.842 -2.550 -49.184 1.00 64.12 192 PRO A N 1
ATOM 1520 C CA . PRO A 1 192 ? 7.477 -1.261 -48.951 1.00 64.12 192 PRO A CA 1
ATOM 1521 C C . PRO A 1 192 ? 7.528 -0.911 -47.451 1.00 64.12 192 PRO A C 1
ATOM 1523 O O . PRO A 1 192 ? 6.585 -1.198 -46.708 1.00 64.12 192 PRO A O 1
ATOM 1526 N N . PRO A 1 193 ? 8.604 -0.248 -46.989 1.00 60.69 193 PRO A N 1
ATOM 1527 C CA . PRO A 1 193 ? 8.848 0.025 -45.568 1.00 60.69 193 PRO A CA 1
ATOM 1528 C C . PRO A 1 193 ? 7.797 0.935 -44.906 1.00 60.69 193 PRO A C 1
ATOM 1530 O O . PRO A 1 193 ? 7.667 0.922 -43.684 1.00 60.69 193 PRO A O 1
ATOM 1533 N N . SER A 1 194 ? 7.011 1.683 -45.687 1.00 64.44 194 SER A N 1
ATOM 1534 C CA . SER A 1 194 ? 5.903 2.514 -45.196 1.00 64.44 194 SER A CA 1
ATOM 1535 C C . SER A 1 194 ? 4.761 1.696 -4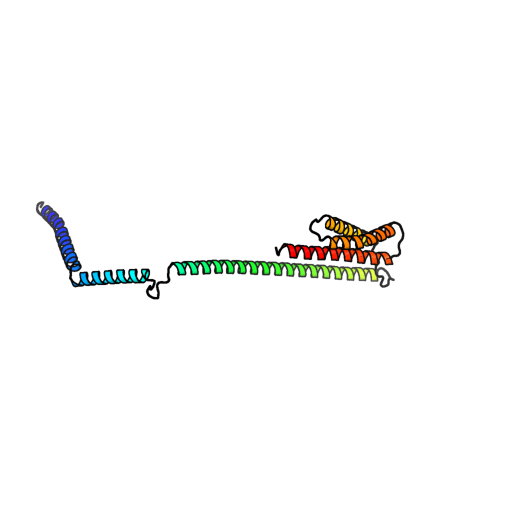4.581 1.00 64.44 194 SER A C 1
ATOM 1537 O O . SER A 1 194 ? 4.153 2.133 -43.604 1.00 64.44 194 SER A O 1
ATOM 1539 N N . LEU A 1 195 ? 4.510 0.481 -45.084 1.00 65.75 195 LEU A N 1
ATOM 1540 C CA . LEU A 1 195 ? 3.486 -0.418 -44.537 1.00 65.75 195 LEU A CA 1
ATOM 1541 C C . LEU A 1 195 ? 3.878 -0.973 -43.162 1.00 65.75 195 LEU A C 1
ATOM 1543 O O . LEU A 1 195 ? 3.011 -1.211 -42.324 1.00 65.75 195 LEU A O 1
ATOM 1547 N N . GLY A 1 196 ? 5.179 -1.124 -42.896 1.00 64.06 196 GLY A N 1
ATOM 1548 C CA . GLY A 1 196 ? 5.678 -1.622 -41.613 1.00 64.06 196 GLY A CA 1
ATOM 1549 C C . GLY A 1 196 ? 5.368 -0.684 -40.445 1.00 64.06 196 GLY A C 1
ATOM 1550 O O . GLY A 1 196 ? 5.003 -1.147 -39.367 1.00 64.06 196 GLY A O 1
ATOM 1551 N N . ILE A 1 197 ? 5.443 0.632 -40.670 1.00 65.06 197 ILE A N 1
ATOM 1552 C CA . ILE A 1 197 ? 5.114 1.642 -39.653 1.00 65.06 197 ILE A CA 1
ATOM 1553 C C . ILE A 1 197 ? 3.610 1.626 -39.355 1.00 65.06 197 ILE A C 1
ATOM 1555 O O . ILE A 1 197 ? 3.222 1.616 -38.190 1.00 65.06 197 ILE A O 1
ATOM 1559 N N . GLY A 1 198 ? 2.766 1.544 -40.390 1.00 65.25 198 GLY A N 1
ATOM 1560 C CA . GLY A 1 198 ? 1.315 1.425 -40.219 1.00 65.25 198 GLY A CA 1
ATOM 1561 C C . GLY A 1 198 ? 0.925 0.179 -39.419 1.00 65.25 198 GLY A C 1
ATOM 1562 O O . GLY A 1 198 ? 0.175 0.273 -38.451 1.00 65.25 198 GLY A O 1
ATOM 1563 N N . LEU A 1 199 ? 1.513 -0.974 -39.754 1.00 68.38 199 LEU A N 1
ATOM 1564 C CA . LEU A 1 199 ? 1.281 -2.232 -39.036 1.00 68.38 199 LEU A CA 1
ATOM 1565 C C . LEU A 1 199 ? 1.749 -2.181 -37.583 1.00 68.38 199 LEU A C 1
ATOM 1567 O O . LEU A 1 199 ? 1.058 -2.685 -36.698 1.00 68.38 199 LEU A O 1
ATOM 1571 N N . TYR A 1 200 ? 2.891 -1.543 -37.328 1.00 63.91 200 TYR A N 1
ATOM 1572 C CA . TYR A 1 200 ? 3.393 -1.324 -35.978 1.00 63.91 200 TYR A CA 1
ATOM 1573 C C . TYR A 1 200 ? 2.423 -0.461 -35.157 1.00 63.91 200 TYR A C 1
ATOM 1575 O O . TYR A 1 200 ? 2.042 -0.852 -34.056 1.00 63.91 200 TYR A O 1
ATOM 1583 N N . CYS A 1 201 ? 1.948 0.660 -35.704 1.00 65.94 201 CYS A N 1
ATOM 1584 C CA . CYS A 1 201 ? 0.976 1.524 -35.031 1.00 65.94 201 CYS A CA 1
ATOM 1585 C C . CYS A 1 201 ? -0.350 0.801 -34.743 1.00 65.94 201 CYS A C 1
ATOM 1587 O O . CYS A 1 201 ? -0.873 0.907 -33.634 1.00 65.94 201 CYS A O 1
ATOM 1589 N N . CYS A 1 202 ? -0.870 0.022 -35.697 1.00 67.75 202 CYS A N 1
ATOM 1590 C CA . CYS A 1 202 ? -2.091 -0.763 -35.498 1.00 67.75 202 CYS A CA 1
ATOM 1591 C C . CYS A 1 202 ? -1.921 -1.842 -34.416 1.00 67.75 202 CYS A C 1
ATOM 1593 O O . CYS A 1 202 ? -2.816 -2.023 -33.593 1.00 67.75 202 CYS A O 1
ATOM 1595 N N . ALA A 1 203 ? -0.772 -2.522 -34.372 1.00 67.44 203 ALA A N 1
ATOM 1596 C CA . ALA A 1 203 ? -0.467 -3.517 -33.345 1.00 67.44 203 ALA A CA 1
ATOM 1597 C C . ALA A 1 203 ? -0.441 -2.899 -31.934 1.00 67.44 203 ALA A C 1
ATOM 1599 O O . ALA A 1 203 ? -1.076 -3.413 -31.013 1.00 67.44 203 ALA A O 1
ATOM 1600 N N . TRP A 1 204 ? 0.215 -1.746 -31.779 1.00 66.62 204 TRP A N 1
ATOM 1601 C CA . TRP A 1 204 ? 0.250 -1.016 -30.508 1.00 66.62 204 TRP A CA 1
ATOM 1602 C C . TRP A 1 204 ? -1.109 -0.451 -30.098 1.00 66.62 204 TRP A C 1
ATOM 1604 O O . TRP A 1 204 ? -1.439 -0.472 -28.913 1.00 66.62 204 TRP A O 1
ATOM 1614 N N . PHE A 1 205 ? -1.921 -0.000 -31.056 1.00 75.50 205 PHE A N 1
ATOM 1615 C CA . PHE A 1 205 ? -3.291 0.432 -30.788 1.00 75.50 205 PHE A CA 1
ATOM 1616 C C . PHE A 1 205 ? -4.146 -0.711 -30.228 1.00 75.50 205 PHE A C 1
ATOM 1618 O O . PHE A 1 205 ? -4.816 -0.535 -29.213 1.00 75.50 205 PHE A O 1
ATOM 1625 N N . VAL A 1 206 ? -4.078 -1.902 -30.835 1.00 69.38 206 VAL A N 1
ATOM 1626 C CA . VAL A 1 206 ? -4.807 -3.087 -30.354 1.00 69.38 206 VAL A CA 1
ATOM 1627 C C . VAL A 1 206 ? -4.329 -3.491 -28.959 1.00 69.38 206 VAL A C 1
ATOM 1629 O O . VAL A 1 206 ? -5.150 -3.765 -28.085 1.00 69.38 206 VAL A O 1
ATOM 1632 N N . LEU A 1 207 ? -3.017 -3.472 -28.716 1.00 70.62 207 LEU A N 1
ATOM 1633 C CA . LEU A 1 207 ? -2.438 -3.814 -27.416 1.00 70.62 207 LEU A CA 1
ATOM 1634 C C . LEU A 1 207 ? -2.848 -2.819 -26.315 1.00 70.62 207 LEU A C 1
ATOM 1636 O O . LEU A 1 207 ? -3.211 -3.231 -25.210 1.00 70.62 207 LEU A O 1
ATOM 1640 N N . GLY A 1 208 ? -2.870 -1.521 -26.629 1.00 70.06 208 GLY A N 1
ATOM 1641 C CA . GLY A 1 208 ? -3.387 -0.480 -25.739 1.00 70.06 208 GLY A CA 1
ATOM 1642 C C . GLY A 1 208 ? -4.885 -0.631 -25.465 1.00 70.06 208 GLY A C 1
ATOM 1643 O O . GLY A 1 208 ? -5.301 -0.590 -24.310 1.00 70.06 208 GLY A O 1
ATOM 1644 N N . PHE A 1 209 ? -5.691 -0.890 -26.499 1.00 71.94 209 PHE A N 1
ATOM 1645 C CA . PHE A 1 209 ? -7.138 -1.083 -26.370 1.00 71.94 209 PHE A CA 1
ATOM 1646 C C . PHE A 1 209 ? -7.487 -2.283 -25.479 1.00 71.94 209 PHE A C 1
ATOM 1648 O O . PHE A 1 209 ? -8.303 -2.158 -24.564 1.00 71.94 209 PHE A O 1
ATOM 1655 N N . VAL A 1 210 ? -6.822 -3.425 -25.690 1.00 71.31 210 VAL A N 1
ATOM 1656 C CA . VAL A 1 210 ? -6.978 -4.621 -24.847 1.00 71.31 210 VAL A CA 1
ATOM 1657 C C . VAL A 1 210 ? -6.603 -4.306 -23.397 1.00 71.31 210 VAL A C 1
ATOM 1659 O O . VAL A 1 210 ? -7.378 -4.620 -22.494 1.00 71.31 210 VAL A O 1
ATOM 1662 N N . SER A 1 211 ? -5.487 -3.607 -23.169 1.00 71.31 211 SER A N 1
ATOM 1663 C CA . SER A 1 211 ? -5.025 -3.245 -21.820 1.00 71.31 211 SER A CA 1
ATOM 1664 C C . SER A 1 211 ? -6.004 -2.317 -21.091 1.00 71.31 211 SER A C 1
ATOM 1666 O O . SER A 1 211 ? -6.326 -2.551 -19.929 1.00 71.31 211 SER A O 1
ATOM 1668 N N . CYS A 1 212 ? -6.540 -1.300 -21.773 1.00 68.88 212 CYS A N 1
ATOM 1669 C CA . CYS A 1 212 ? -7.545 -0.404 -21.198 1.00 68.88 212 CYS A CA 1
ATOM 1670 C C . CYS A 1 212 ? -8.856 -1.138 -20.892 1.00 68.88 212 CYS A C 1
ATOM 1672 O O . CYS A 1 212 ? -9.407 -0.977 -19.806 1.00 68.88 212 CYS A O 1
ATOM 1674 N N . SER A 1 213 ? -9.329 -1.984 -21.813 1.00 66.44 213 SER A N 1
ATOM 1675 C CA . SER A 1 213 ? -10.558 -2.760 -21.608 1.00 66.44 213 SER A CA 1
ATOM 1676 C C . SER A 1 213 ? -10.450 -3.749 -20.441 1.00 66.44 213 SER A C 1
ATOM 1678 O O . SER A 1 213 ? -11.437 -3.994 -19.749 1.00 66.44 213 SER A O 1
ATOM 1680 N N . TRP A 1 214 ? -9.243 -4.257 -20.177 1.00 65.62 214 TRP A N 1
ATOM 1681 C CA . TRP A 1 214 ? -8.947 -5.117 -19.035 1.00 65.62 214 TRP A CA 1
ATOM 1682 C C . TRP A 1 214 ? -9.026 -4.359 -17.707 1.00 65.62 214 TRP A C 1
ATOM 1684 O O . TRP A 1 214 ? -9.709 -4.798 -16.784 1.00 65.62 214 TRP A O 1
ATOM 1694 N N . VAL A 1 215 ? -8.363 -3.200 -17.615 1.00 66.50 215 VAL A N 1
ATOM 1695 C CA . VAL A 1 215 ? -8.353 -2.364 -16.400 1.00 66.50 215 VAL A CA 1
ATOM 1696 C C . VAL A 1 215 ? -9.761 -1.870 -16.063 1.00 66.50 215 VAL A C 1
ATOM 1698 O O . VAL A 1 215 ? -10.176 -1.917 -14.906 1.00 66.50 215 VAL A O 1
ATOM 1701 N N . SER A 1 216 ? -10.537 -1.456 -17.068 1.00 61.38 216 SER A N 1
ATOM 1702 C CA . SER A 1 216 ? -11.930 -1.046 -16.860 1.00 61.38 216 SER A CA 1
ATOM 1703 C C . SER A 1 216 ? -12.837 -2.208 -16.438 1.00 61.38 216 SER A C 1
ATOM 1705 O O . SER A 1 216 ? -13.763 -1.993 -15.662 1.00 61.38 216 SER A O 1
ATOM 1707 N N . GLY A 1 217 ? -12.564 -3.435 -16.897 1.00 58.41 217 GLY A N 1
ATOM 1708 C CA . GLY A 1 217 ? -13.295 -4.633 -16.475 1.00 58.41 217 GLY A CA 1
ATOM 1709 C C . GLY A 1 217 ? -13.029 -5.040 -15.021 1.00 58.41 217 GLY A C 1
ATOM 1710 O O . GLY A 1 217 ? -13.943 -5.509 -14.351 1.00 58.41 217 GLY A O 1
ATOM 1711 N N . GLN A 1 218 ? -11.813 -4.820 -14.508 1.00 56.41 218 GLN A N 1
ATOM 1712 C CA . GLN A 1 218 ? -11.469 -5.119 -13.110 1.00 56.41 218 GLN A CA 1
ATOM 1713 C C . GLN A 1 218 ? -12.125 -4.146 -12.120 1.00 56.41 218 GLN A C 1
ATOM 1715 O O . GLN A 1 218 ? -12.639 -4.581 -11.095 1.00 56.41 218 GLN A O 1
ATOM 1720 N N . HIS A 1 219 ? -12.202 -2.853 -12.453 1.00 50.69 219 HIS A N 1
ATOM 1721 C CA . HIS A 1 219 ? -12.822 -1.849 -11.577 1.00 50.69 219 HIS A CA 1
ATOM 1722 C C . HIS A 1 219 ? -14.341 -2.005 -11.401 1.00 50.69 219 HIS A C 1
ATOM 1724 O O . HIS A 1 219 ? -14.884 -1.567 -10.392 1.00 50.69 219 HIS A O 1
ATOM 1730 N N . LEU A 1 220 ? -15.031 -2.638 -12.352 1.00 48.91 220 LEU A N 1
ATOM 1731 C CA . LEU A 1 220 ? -16.458 -2.965 -12.230 1.00 48.91 220 LEU A CA 1
ATOM 1732 C C . LEU A 1 220 ? -16.719 -4.261 -11.444 1.00 48.91 220 LEU A C 1
ATOM 1734 O O . LEU A 1 220 ? -17.852 -4.487 -11.033 1.00 48.91 220 LEU A O 1
ATOM 1738 N N . GLY A 1 221 ? -15.694 -5.094 -11.225 1.00 46.75 221 GLY A N 1
ATOM 1739 C CA . GLY A 1 221 ? -15.792 -6.339 -10.455 1.00 46.75 221 GLY A CA 1
ATOM 1740 C C . GLY A 1 221 ? -15.550 -6.185 -8.950 1.00 46.75 221 GLY A C 1
ATOM 1741 O O . GLY A 1 221 ? -15.895 -7.088 -8.203 1.00 46.75 221 GLY A O 1
ATOM 1742 N N . GLU A 1 222 ? -14.983 -5.062 -8.498 1.00 42.00 222 GLU A N 1
ATOM 1743 C CA . GLU A 1 222 ? -14.785 -4.755 -7.065 1.00 42.00 222 GLU A CA 1
ATOM 1744 C C . GLU A 1 222 ? -15.909 -3.878 -6.471 1.00 42.00 222 GLU A C 1
ATOM 1746 O O . GLU A 1 222 ? -15.864 -3.517 -5.297 1.00 42.00 222 GLU A O 1
ATOM 1751 N N . GLY A 1 223 ? -16.903 -3.502 -7.286 1.00 45.31 223 GLY A N 1
ATOM 1752 C CA . GLY A 1 223 ? -18.027 -2.635 -6.907 1.00 45.31 223 GLY A CA 1
ATOM 1753 C C . GLY A 1 223 ? -19.387 -3.336 -6.781 1.00 45.31 223 GLY A C 1
ATOM 1754 O O . GLY A 1 223 ? -20.400 -2.646 -6.657 1.00 45.31 223 GLY A O 1
ATOM 1755 N N . LEU A 1 224 ? -19.416 -4.669 -6.839 1.00 38.72 224 LEU A N 1
ATOM 1756 C CA . LEU A 1 224 ? -20.574 -5.544 -6.608 1.00 38.72 224 LEU A CA 1
ATOM 1757 C C . LEU A 1 224 ? -20.189 -6.607 -5.577 1.00 38.72 224 LEU A C 1
ATOM 1759 O O . LEU A 1 224 ? -21.081 -6.987 -4.789 1.00 38.72 224 LEU A O 1
#